Protein AF-A0A539EFM1-F1 (afdb_monomer)

Solvent-accessible surface area (backbone atoms only — not comparable to full-atom values): 12276 Å² total; per-residue (Å²): 120,45,79,45,76,48,85,46,93,64,37,80,46,77,29,66,21,55,69,40,76,90,35,67,41,60,67,22,35,14,32,38,42,28,41,36,41,18,35,33,41,38,27,8,32,19,10,36,14,60,24,42,33,11,20,0,28,36,31,65,30,35,37,34,56,34,37,37,34,40,36,68,13,26,16,8,40,26,36,41,49,5,17,4,31,33,32,61,24,41,35,42,31,89,40,50,43,41,36,40,35,48,21,24,15,14,33,67,42,36,39,7,19,4,36,35,32,54,17,48,35,36,30,49,27,39,41,34,38,62,20,21,10,3,61,8,50,29,44,3,18,2,30,36,35,61,20,34,44,38,31,46,34,37,41,38,33,19,23,17,56,5,44,21,26,36,4,18,0,30,38,32,46,18,37,42,39,26,40,33,36,40,40,38,13,28,18,9,27,26,67,91,28,73,12,34,48,9,17,0,26,36,34,49,38,21,36,38,43,17,55,75,20,37,41,39,28,9,32,18,9,26,3,46,53,8,38,11,18,0,27,35,34,36,78,42,58,37,48,42,45,30,47,30,42,34,41,38,66,13,25,16,10,35,32,23,36,45,10,16,2,31,34,32,54,17,40,38,50,31,94,45,39,38,38,38,40,33,46,20,23,15,11,43,63,75,52,73,25,30,6,73,40,74,79,39,58,74,46,46,78,36,77,49,78,45,64,73,31,51,21,84,88,61,80,84,76,88,76,132

Sequence (320 aa):
MINGTLNASSVVLVGTGGGLYSSSGQQNYGVSLSGTVYNATVTGIGGIGMGGQHHGVFVSGLTANSDLTFINSVGGNGGTSNYGVNVSGNLTMVNGTLQFSNITGGGVLTSNYGVAIAGVVTAPMVIGADIFGGPGSGNDYGLYLSGSLVANEVLMSAGSIGIGSSEVGIYLVGTINADIATLTGLGGGLYSSAGVGNYGIYLNGATLTVPNGILLTGTGGEGSGGFHHGVSIETTSSTVTSSSFRFQNCMGGSGGNSNYGVNAAANLSMASGTLYFNDVSGGSNGTTNYGLYISATVSAPAIIGTDLFDAPDNERRLYG

Foldseek 3Di:
DDAEEDDDPEAEEFFEFEDDQAAQDADRKREEDHYEYEHYEYFFEFYHYAAYETERYEYAHYEYEAEYEYELFEFYEHHAHRESYEAQEEYDYPDYEYEYYQFEFEYAAEHGERYEHQYEYEYAYYAYDNFEFYQYAYQGESYHYQYEYHYQEAHYFFFYQHAHENQKGEEAQEEYAYQEYEYWFYFHHDQAALYANGKRYEAEQYEYNHAAEYEYFFEFYHHQNDHRWRYEHDAHEYHYEYQYYEDELQEFEDHHEARESYHAHYEYEYPHHEYEYYQFEFYDDDDHTWSYHHPYHYYYPYYDYDNTYYHPVPPDDPDD

Structure (mmCIF, N/CA/C/O backbone):
data_AF-A0A539EFM1-F1
#
_entry.id   AF-A0A539EFM1-F1
#
loop_
_atom_site.group_PDB
_atom_site.id
_atom_site.type_symbol
_atom_site.label_atom_id
_atom_site.label_alt_id
_atom_site.label_comp_id
_atom_site.label_asym_id
_atom_site.label_entity_id
_atom_site.label_seq_id
_atom_site.pdbx_PDB_ins_code
_atom_site.Cartn_x
_atom_site.Cartn_y
_atom_site.Cartn_z
_atom_site.occupancy
_atom_site.B_iso_or_equiv
_atom_site.auth_seq_id
_atom_site.auth_comp_id
_atom_site.auth_asym_id
_atom_site.auth_atom_id
_atom_site.pdbx_PDB_model_num
ATOM 1 N N . MET A 1 1 ? -16.964 -21.872 0.223 1.00 80.38 1 MET A N 1
ATOM 2 C CA . MET A 1 1 ? -17.704 -20.618 0.479 1.00 80.38 1 MET A CA 1
ATOM 3 C C . MET A 1 1 ? -18.336 -20.714 1.853 1.00 80.38 1 MET A C 1
ATOM 5 O O . MET A 1 1 ? -18.945 -21.735 2.146 1.00 80.38 1 MET A O 1
ATOM 9 N N . ILE A 1 2 ? -18.170 -19.686 2.678 1.00 85.88 2 ILE A N 1
ATOM 10 C CA . ILE A 1 2 ? -18.799 -19.550 3.994 1.00 85.88 2 ILE A CA 1
ATOM 11 C C . ILE A 1 2 ? -19.668 -18.298 3.917 1.00 85.88 2 ILE A C 1
ATOM 13 O O . ILE A 1 2 ? -19.163 -17.240 3.553 1.00 85.88 2 ILE A O 1
ATOM 17 N N . ASN A 1 3 ? -20.967 -18.439 4.173 1.00 86.88 3 ASN A N 1
ATOM 18 C CA . ASN A 1 3 ? -21.960 -17.363 4.056 1.00 86.88 3 ASN A CA 1
ATOM 19 C C . ASN A 1 3 ? -22.962 -17.423 5.219 1.00 86.88 3 ASN A C 1
ATOM 21 O O . ASN A 1 3 ? -24.172 -17.512 5.034 1.00 86.88 3 ASN A O 1
ATOM 25 N N . GLY A 1 4 ? -22.433 -17.500 6.436 1.00 91.56 4 GLY A N 1
ATOM 26 C CA . GLY A 1 4 ? -23.212 -17.728 7.649 1.00 91.56 4 GLY A CA 1
ATOM 27 C C . GLY A 1 4 ? -22.391 -17.417 8.892 1.00 91.56 4 GLY A C 1
ATOM 28 O O . GLY A 1 4 ? -21.412 -16.678 8.819 1.00 91.56 4 GLY A O 1
ATOM 29 N N . THR A 1 5 ? -22.780 -17.978 10.033 1.00 96.44 5 THR A N 1
ATOM 30 C CA . THR A 1 5 ? -22.082 -17.755 11.303 1.00 96.44 5 THR A CA 1
ATOM 31 C C . THR A 1 5 ? -21.229 -18.965 11.677 1.00 96.44 5 THR A C 1
ATOM 33 O O . THR A 1 5 ? -21.756 -20.059 11.861 1.00 96.44 5 THR A O 1
ATOM 36 N N . LEU A 1 6 ? -19.923 -18.759 11.849 1.00 94.56 6 LEU A N 1
ATOM 37 C CA . LEU A 1 6 ? -19.013 -19.715 12.481 1.00 94.56 6 LEU A CA 1
ATOM 38 C C . LEU A 1 6 ? -18.704 -19.244 13.900 1.00 94.56 6 LEU A C 1
ATOM 40 O O . LEU A 1 6 ? -17.812 -18.424 14.103 1.00 94.56 6 LEU A O 1
ATOM 44 N N . ASN A 1 7 ? -19.472 -19.739 14.869 1.00 94.31 7 ASN A N 1
ATOM 45 C CA . ASN A 1 7 ? -19.319 -19.400 16.281 1.00 94.31 7 ASN A CA 1
ATOM 46 C C . ASN A 1 7 ? -18.698 -20.579 17.037 1.00 94.31 7 ASN A C 1
ATOM 48 O O . ASN A 1 7 ? -19.387 -21.531 17.402 1.00 94.31 7 ASN A O 1
ATOM 52 N N . ALA A 1 8 ? -17.386 -20.513 17.230 1.00 92.56 8 ALA A N 1
ATOM 53 C CA . ALA A 1 8 ? -16.615 -21.456 18.022 1.00 92.56 8 ALA A CA 1
ATOM 54 C C . ALA A 1 8 ? -15.552 -20.689 18.818 1.00 92.56 8 ALA A C 1
ATOM 56 O O . ALA A 1 8 ? -15.236 -19.544 18.501 1.00 92.56 8 ALA A O 1
ATOM 57 N N . SER A 1 9 ? -14.975 -21.326 19.838 1.00 92.00 9 SER A N 1
ATOM 58 C CA . SER A 1 9 ? -13.854 -20.748 20.592 1.00 92.00 9 SER A CA 1
ATOM 59 C C . SER A 1 9 ? -12.596 -20.565 19.740 1.00 92.00 9 SER A C 1
ATOM 61 O O . SER A 1 9 ? -11.759 -19.731 20.067 1.00 92.00 9 SER A O 1
ATOM 63 N N . SER A 1 10 ? -12.459 -21.339 18.663 1.00 95.56 10 SER A N 1
ATOM 64 C CA . SER A 1 10 ? -11.438 -21.190 17.631 1.00 95.56 10 SER A CA 1
ATOM 65 C C . SER A 1 10 ? -11.990 -21.712 16.309 1.00 95.56 10 SER A C 1
ATOM 67 O O . SER A 1 10 ? -12.600 -22.784 16.260 1.00 95.56 10 SER A O 1
ATOM 69 N N . VAL A 1 11 ? -11.776 -20.951 15.240 1.00 97.38 11 VAL A N 1
ATOM 70 C CA . VAL A 1 11 ? -12.125 -21.325 13.871 1.00 97.38 11 VAL A CA 1
ATOM 71 C C . VAL A 1 11 ? -10.838 -21.407 13.056 1.00 97.38 11 VAL A C 1
ATOM 73 O O . VAL A 1 11 ? -10.097 -20.437 12.958 1.00 97.38 11 VAL A O 1
ATOM 76 N N . VAL A 1 12 ? -10.571 -22.557 12.436 1.00 98.00 12 VAL A N 1
ATOM 77 C CA . VAL A 1 12 ? -9.440 -22.726 11.513 1.00 98.00 12 VAL A CA 1
ATOM 78 C C . VAL A 1 12 ? -9.983 -23.107 10.148 1.00 98.00 12 VAL A C 1
ATOM 80 O O . VAL A 1 12 ? -10.689 -24.105 10.009 1.00 98.00 12 VAL A O 1
ATOM 83 N N . LEU A 1 13 ? -9.661 -22.302 9.142 1.00 97.81 13 LEU A N 1
ATOM 84 C CA . LEU A 1 13 ? -10.115 -22.486 7.771 1.00 97.81 13 LEU A CA 1
ATOM 85 C C . LEU A 1 13 ? -8.906 -22.657 6.863 1.00 97.81 13 LEU A C 1
ATOM 87 O O . LEU A 1 13 ? -8.070 -21.765 6.769 1.00 97.81 13 LEU A O 1
ATOM 91 N N . VAL A 1 14 ? -8.842 -23.790 6.171 1.00 98.06 14 VAL A N 1
ATOM 92 C CA . VAL A 1 14 ? -7.819 -24.064 5.161 1.00 98.06 14 VAL A CA 1
ATOM 93 C C . VAL A 1 14 ? -8.526 -24.448 3.875 1.00 98.06 14 VAL A C 1
ATOM 95 O O . VAL A 1 14 ? -9.372 -25.343 3.880 1.00 98.06 14 VAL A O 1
ATOM 98 N N . GLY A 1 15 ? -8.202 -23.768 2.781 1.00 97.31 15 GLY A N 1
ATOM 99 C CA . GLY A 1 15 ? -8.829 -24.036 1.494 1.00 97.31 15 GLY A CA 1
ATOM 100 C C . GLY A 1 15 ? -7.887 -23.859 0.313 1.00 97.31 15 GLY A C 1
ATOM 101 O O . GLY A 1 15 ? -6.969 -23.040 0.338 1.00 97.31 15 GLY A O 1
ATOM 102 N N . THR A 1 16 ? -8.141 -24.632 -0.738 1.00 96.19 16 THR A N 1
ATOM 103 C CA . THR A 1 16 ? -7.405 -24.589 -2.004 1.00 96.19 16 THR A CA 1
ATOM 104 C C . THR A 1 16 ? -8.399 -24.465 -3.150 1.00 96.19 16 THR A C 1
ATOM 106 O O . THR A 1 16 ? -9.360 -25.232 -3.229 1.00 96.19 16 THR A O 1
ATOM 109 N N . GLY A 1 17 ? -8.183 -23.487 -4.025 1.00 92.31 17 GLY A N 1
ATOM 110 C CA . GLY A 1 17 ? -8.994 -23.277 -5.211 1.00 92.31 17 GLY A CA 1
ATOM 111 C C . GLY A 1 17 ? -8.771 -24.402 -6.219 1.00 92.31 17 GLY A C 1
ATOM 112 O O . GLY A 1 17 ? -7.664 -24.915 -6.369 1.00 92.31 17 GLY A O 1
ATOM 113 N N . GLY A 1 18 ? -9.834 -24.801 -6.914 1.00 88.81 18 GLY A N 1
ATOM 114 C CA . GLY A 1 18 ? -9.754 -25.802 -7.979 1.00 88.81 18 GLY A CA 1
ATOM 115 C C . GLY A 1 18 ? -9.291 -25.220 -9.318 1.00 88.81 18 GLY A C 1
ATOM 116 O O . GLY A 1 18 ? -8.769 -24.111 -9.400 1.00 88.81 18 GLY A O 1
ATOM 117 N N . GLY A 1 19 ? -9.529 -25.966 -10.394 1.00 87.25 19 GLY A N 1
ATOM 118 C CA . GLY A 1 19 ? -9.351 -25.490 -11.764 1.00 87.25 19 GLY A CA 1
ATOM 119 C C . GLY A 1 19 ? -8.548 -26.441 -12.644 1.00 87.25 19 GLY A C 1
ATOM 120 O O . GLY A 1 19 ? -8.034 -27.462 -12.191 1.00 87.25 19 GLY A O 1
ATOM 121 N N . LEU A 1 20 ? -8.467 -26.100 -13.929 1.00 83.44 20 LEU A N 1
ATOM 122 C CA . LEU A 1 20 ? -7.688 -26.819 -14.935 1.00 83.44 20 LEU A CA 1
ATOM 123 C C . LEU A 1 20 ? -6.894 -25.810 -15.760 1.00 83.44 20 LEU A C 1
ATOM 125 O O . LEU A 1 20 ? -7.474 -24.841 -16.256 1.00 83.44 20 LEU A O 1
ATOM 129 N N . TYR A 1 21 ? -5.612 -26.096 -15.996 1.00 81.44 21 TYR A N 1
ATOM 130 C CA . TYR A 1 21 ? -4.730 -25.273 -16.835 1.00 81.44 21 TYR A CA 1
ATOM 131 C C . TYR A 1 21 ? -5.224 -25.097 -18.275 1.00 81.44 21 TYR A C 1
ATOM 133 O O . TYR A 1 21 ? -4.771 -24.197 -18.960 1.00 81.44 21 TYR A O 1
ATOM 141 N N . SER A 1 22 ? -6.136 -25.941 -18.758 1.00 79.75 22 SER A N 1
ATOM 142 C CA . SER A 1 22 ? -6.710 -25.845 -20.104 1.00 79.75 22 SER A CA 1
ATOM 143 C C . SER A 1 22 ? -8.026 -25.063 -20.163 1.00 79.75 22 SER A C 1
ATOM 145 O O . SER A 1 22 ? -8.616 -24.940 -21.234 1.00 79.75 22 SER A O 1
ATOM 147 N N . SER A 1 23 ? -8.517 -24.551 -19.031 1.00 76.62 23 SER A N 1
ATOM 148 C CA . SER A 1 23 ? -9.835 -23.920 -18.929 1.00 76.62 23 SER A CA 1
ATOM 149 C C . SER A 1 23 ? -9.739 -22.473 -18.458 1.00 76.62 23 SER A C 1
ATOM 151 O O . SER A 1 23 ? -8.877 -22.116 -17.655 1.00 76.62 23 SER A O 1
ATOM 153 N N . SER A 1 24 ? -10.666 -21.629 -18.907 1.00 71.19 24 SER A N 1
ATOM 154 C CA . SER A 1 24 ? -10.797 -20.235 -18.468 1.00 71.19 24 SER A CA 1
ATOM 155 C C . SER A 1 24 ? -11.453 -20.109 -17.084 1.00 71.19 24 SER A C 1
ATOM 157 O O . SER A 1 24 ? -12.279 -19.215 -16.892 1.00 71.19 24 SER A O 1
ATOM 159 N N . GLY A 1 25 ? -11.179 -21.040 -16.159 1.00 66.06 25 GLY A N 1
ATOM 160 C CA . GLY A 1 25 ? -11.813 -21.083 -14.838 1.00 66.06 25 GLY A CA 1
ATOM 161 C C . GLY A 1 25 ? -11.788 -19.710 -14.166 1.00 66.06 25 GLY A C 1
ATOM 162 O O . GLY A 1 25 ? -10.768 -19.035 -14.194 1.00 66.06 25 GLY A O 1
ATOM 163 N N . GLN A 1 26 ? -12.917 -19.272 -13.612 1.00 76.75 26 GLN A N 1
ATOM 164 C CA . GLN A 1 26 ? -13.031 -17.977 -12.942 1.00 76.75 26 GLN A CA 1
ATOM 165 C C . GLN A 1 26 ? -13.262 -18.191 -11.448 1.00 76.75 26 GLN A C 1
ATOM 167 O O . GLN A 1 26 ? -13.973 -19.118 -11.073 1.00 76.75 26 GLN A O 1
ATOM 172 N N . GLN A 1 27 ? -12.731 -17.289 -10.618 1.00 83.00 27 GLN A N 1
ATOM 173 C CA . GLN A 1 27 ? -13.041 -17.206 -9.185 1.00 83.00 27 GLN A CA 1
ATOM 174 C C . GLN A 1 27 ? -12.657 -18.474 -8.405 1.00 83.00 27 GLN A C 1
ATOM 176 O O . GLN A 1 27 ? -13.389 -18.929 -7.524 1.00 83.00 27 GLN A O 1
ATOM 181 N N . ASN A 1 28 ? -11.496 -19.060 -8.715 1.00 89.50 28 ASN A N 1
ATOM 182 C CA . ASN A 1 28 ? -11.007 -20.238 -8.001 1.00 89.50 28 ASN A CA 1
ATOM 183 C C . ASN A 1 28 ?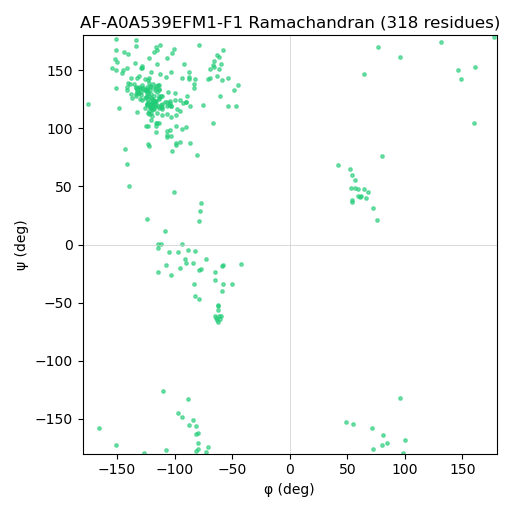 -10.352 -19.816 -6.683 1.00 89.50 28 ASN A C 1
ATOM 185 O O . ASN A 1 28 ? -9.128 -19.736 -6.570 1.00 89.50 28 ASN A O 1
ATOM 189 N N . TYR A 1 29 ? -11.188 -19.504 -5.698 1.00 95.44 29 TYR A N 1
ATOM 190 C CA . TYR A 1 29 ? -10.739 -19.058 -4.386 1.00 95.44 29 TYR A CA 1
ATOM 191 C C . TYR A 1 29 ? -10.389 -20.234 -3.481 1.00 95.44 29 TYR A C 1
ATOM 193 O O . TYR A 1 29 ? -11.145 -21.206 -3.424 1.00 95.44 29 TYR A O 1
ATOM 201 N N . GLY A 1 30 ? -9.291 -20.124 -2.730 1.00 97.12 30 GLY A N 1
ATOM 202 C CA . GLY A 1 30 ? -8.980 -21.075 -1.662 1.00 97.12 30 GLY A CA 1
ATOM 203 C C . GLY A 1 30 ? -10.050 -21.045 -0.578 1.00 97.12 30 GLY A C 1
ATOM 204 O O . GLY A 1 30 ? -10.711 -22.047 -0.304 1.00 97.12 30 GLY A O 1
ATOM 205 N N . VAL A 1 31 ? -10.290 -19.861 -0.017 1.00 98.00 31 VAL A N 1
ATOM 206 C CA . VAL A 1 31 ? -11.383 -19.606 0.926 1.00 98.00 31 VAL A CA 1
ATOM 207 C C . VAL A 1 31 ? -12.186 -18.397 0.457 1.00 98.00 31 VAL A C 1
ATOM 209 O O . VAL A 1 31 ? -11.632 -17.368 0.092 1.00 98.00 31 VAL A O 1
ATOM 212 N N . SER A 1 32 ? -13.513 -18.502 0.490 1.00 97.06 32 SER A N 1
ATOM 213 C CA . SER A 1 32 ? -14.420 -17.374 0.255 1.00 97.06 32 SER A CA 1
ATOM 214 C C . SER A 1 32 ? -15.265 -17.152 1.503 1.00 97.06 32 SER A C 1
ATOM 216 O O . SER A 1 32 ? -15.952 -18.082 1.942 1.00 97.06 32 SER A O 1
ATOM 218 N N . LEU A 1 33 ? -15.171 -15.949 2.069 1.00 96.75 33 LEU A N 1
ATOM 219 C CA . LEU A 1 33 ? -15.766 -15.550 3.337 1.00 96.75 33 LEU A CA 1
ATOM 220 C C . LEU A 1 33 ? -16.826 -14.470 3.154 1.00 96.75 33 LEU A C 1
ATOM 222 O O . LEU A 1 33 ? -16.594 -13.413 2.561 1.00 96.75 33 LEU A O 1
ATOM 226 N N . SER A 1 34 ? -17.963 -14.737 3.777 1.00 96.25 34 SER A N 1
ATOM 227 C CA . SER A 1 34 ? -19.036 -13.796 4.038 1.00 96.25 34 SER A CA 1
ATOM 228 C C . SER A 1 34 ? -19.781 -14.186 5.321 1.00 96.25 34 SER A C 1
ATOM 230 O O . SER A 1 34 ? -19.747 -15.349 5.735 1.00 96.25 34 SER A O 1
ATOM 232 N N . GLY A 1 35 ? -20.448 -13.230 5.963 1.00 96.25 35 GLY A N 1
ATOM 233 C CA . GLY A 1 35 ? -21.212 -13.468 7.191 1.00 96.25 35 GLY A CA 1
ATOM 234 C C . GLY A 1 35 ? -20.415 -13.150 8.455 1.00 96.25 35 GLY A C 1
ATOM 235 O O . GLY A 1 35 ? -19.833 -12.073 8.552 1.00 96.25 35 GLY A O 1
ATOM 236 N N . THR A 1 36 ? -20.412 -14.047 9.443 1.00 97.25 36 THR A N 1
ATOM 237 C CA . THR A 1 36 ? -19.819 -13.790 10.765 1.00 97.25 36 THR A CA 1
ATOM 238 C C . THR A 1 36 ? -18.873 -14.904 11.196 1.00 97.25 36 THR A C 1
ATOM 240 O O . THR A 1 36 ? -19.232 -16.079 11.144 1.00 97.25 36 THR A O 1
ATOM 243 N N . VAL A 1 37 ? -17.692 -14.546 11.693 1.00 96.69 37 VAL A N 1
ATOM 244 C CA . VAL A 1 37 ? -16.720 -15.488 12.269 1.00 96.69 37 VAL A CA 1
ATOM 245 C C . VAL A 1 37 ? -16.275 -15.029 13.654 1.00 96.69 37 VAL A C 1
ATOM 247 O O . VAL A 1 37 ? -16.303 -13.837 13.957 1.00 96.69 37 VAL A O 1
ATOM 250 N N . TYR A 1 38 ? -15.869 -15.977 14.491 1.00 95.69 38 TYR A N 1
ATOM 251 C CA . TYR A 1 38 ? -15.322 -15.726 15.823 1.00 95.69 38 TYR A CA 1
ATOM 252 C C . TYR A 1 38 ? -13.939 -16.370 15.919 1.00 95.69 38 TYR A C 1
ATOM 254 O O . TYR A 1 38 ? -13.808 -17.541 15.564 1.00 95.69 38 TYR A O 1
ATOM 262 N N . ASN A 1 39 ? -12.940 -15.611 16.384 1.00 95.25 39 ASN A N 1
ATOM 263 C CA . ASN A 1 39 ? -11.560 -16.062 16.622 1.00 95.25 39 ASN A CA 1
ATOM 264 C C . ASN A 1 39 ? -11.012 -16.988 15.514 1.00 95.25 39 ASN A C 1
ATOM 266 O O . ASN A 1 39 ? -10.877 -18.205 15.707 1.00 95.25 39 ASN A O 1
ATOM 270 N N . ALA A 1 40 ? -10.792 -16.424 14.324 1.00 97.81 40 ALA A N 1
ATOM 271 C CA . ALA A 1 40 ? -10.570 -17.197 13.107 1.00 97.81 40 ALA A CA 1
ATOM 272 C C . ALA A 1 40 ? -9.151 -17.054 12.543 1.00 97.81 40 ALA A C 1
ATOM 274 O O . ALA A 1 40 ? -8.665 -15.946 12.326 1.00 97.81 40 ALA A O 1
ATOM 275 N N . THR A 1 41 ? -8.546 -18.186 12.186 1.00 98.56 41 THR A N 1
ATOM 276 C CA . THR A 1 41 ? -7.309 -18.262 11.401 1.00 98.56 41 THR A CA 1
ATOM 277 C C . THR A 1 41 ? -7.613 -18.859 10.034 1.00 98.56 41 THR A C 1
ATOM 279 O O . THR A 1 41 ? -8.217 -19.929 9.934 1.00 98.56 41 THR A O 1
ATOM 282 N N . VAL A 1 42 ? -7.202 -18.172 8.971 1.00 98.75 42 VAL A N 1
ATOM 283 C CA . VAL A 1 42 ? -7.588 -18.491 7.596 1.00 98.75 42 VAL A CA 1
ATOM 284 C C . VAL A 1 42 ? -6.358 -18.606 6.704 1.00 98.75 42 VAL A C 1
ATOM 286 O O . VAL A 1 42 ? -5.582 -17.663 6.571 1.00 98.75 42 VAL A O 1
ATOM 289 N N . THR A 1 43 ? -6.232 -19.751 6.042 1.00 98.69 43 THR A N 1
ATOM 290 C CA . THR A 1 43 ? -5.237 -20.022 5.005 1.00 98.69 43 THR A CA 1
ATOM 291 C C . THR A 1 43 ? -5.944 -20.367 3.705 1.00 98.69 43 THR A C 1
ATOM 293 O O . THR A 1 43 ? -6.764 -21.287 3.650 1.00 98.69 43 THR A O 1
ATOM 296 N N . GLY A 1 44 ? -5.622 -19.637 2.643 1.00 98.31 44 GLY A N 1
ATOM 297 C CA . GLY A 1 44 ? -6.198 -19.859 1.325 1.00 98.31 44 GLY A CA 1
ATOM 298 C C . GLY A 1 44 ? -5.139 -19.921 0.235 1.00 98.31 44 GLY A C 1
ATOM 299 O O . GLY A 1 44 ? -4.310 -19.025 0.126 1.00 98.31 44 GLY A O 1
ATOM 300 N N . ILE A 1 45 ? -5.199 -20.953 -0.601 1.00 98.06 45 ILE A N 1
ATOM 301 C CA . ILE A 1 45 ? -4.378 -21.077 -1.810 1.00 98.06 45 ILE A CA 1
ATOM 302 C C . ILE A 1 45 ? -5.303 -20.936 -3.015 1.00 98.06 45 ILE A C 1
ATOM 304 O O . ILE A 1 45 ? -6.253 -21.705 -3.149 1.00 98.06 45 ILE A O 1
ATOM 308 N N . GLY A 1 46 ? -5.058 -19.953 -3.876 1.00 96.94 46 GLY A N 1
ATOM 309 C CA . GLY A 1 46 ? -5.836 -19.765 -5.094 1.00 96.94 46 GLY A CA 1
ATOM 310 C C . GLY A 1 46 ? -5.634 -20.915 -6.078 1.00 96.94 46 GLY A C 1
ATOM 311 O O . GLY A 1 46 ? -4.625 -21.617 -6.054 1.00 96.94 46 GLY A O 1
ATOM 312 N N . GLY A 1 47 ? -6.627 -21.126 -6.933 1.00 95.00 47 GLY A N 1
ATOM 313 C CA . GLY A 1 47 ? -6.624 -22.215 -7.903 1.00 95.00 47 GLY A CA 1
ATOM 314 C C . GLY A 1 47 ? -5.820 -21.937 -9.170 1.00 95.00 47 GLY A C 1
ATOM 315 O O . GLY A 1 47 ? -4.903 -21.119 -9.194 1.00 95.00 47 GLY A O 1
ATOM 316 N N . ILE A 1 48 ? -6.169 -22.639 -10.246 1.00 93.06 48 ILE A N 1
ATOM 317 C CA . ILE A 1 48 ? -5.465 -22.544 -11.532 1.00 93.06 48 ILE A CA 1
ATOM 318 C C . ILE A 1 48 ? -6.419 -22.296 -12.707 1.00 93.06 48 ILE A C 1
ATOM 320 O O . ILE A 1 48 ? -7.571 -22.735 -12.693 1.00 93.06 48 ILE A O 1
ATOM 324 N N . GLY A 1 49 ? -5.939 -21.648 -13.768 1.00 89.38 49 GLY A N 1
ATOM 325 C CA . GLY A 1 49 ? -6.691 -21.474 -15.014 1.00 89.38 49 GLY A CA 1
ATOM 326 C C . GLY A 1 49 ? -5.956 -20.650 -16.073 1.00 89.38 49 GLY A C 1
ATOM 327 O O . GLY A 1 49 ? -4.861 -20.158 -15.845 1.00 89.38 49 GLY A O 1
ATOM 328 N N . MET A 1 50 ? -6.565 -20.482 -17.248 1.00 86.44 50 MET A N 1
ATOM 329 C CA . MET A 1 50 ? -6.040 -19.612 -18.320 1.00 86.44 50 MET A CA 1
ATOM 330 C C . MET A 1 50 ? -6.538 -18.165 -18.232 1.00 86.44 50 MET A C 1
ATOM 332 O O . MET A 1 50 ? -5.995 -17.282 -18.886 1.00 86.44 50 MET A O 1
ATOM 336 N N . GLY A 1 51 ? -7.587 -17.910 -17.452 1.00 85.00 51 GLY A N 1
ATOM 337 C CA . GLY A 1 51 ? -8.193 -16.590 -17.283 1.00 85.00 51 GLY A CA 1
ATOM 338 C C . GLY A 1 51 ? -8.829 -16.462 -15.905 1.00 85.00 51 GLY A C 1
ATOM 339 O O . GLY A 1 51 ? -8.672 -17.361 -15.088 1.00 85.00 51 GLY A O 1
ATOM 340 N N . GLY A 1 52 ? -9.552 -15.368 -15.661 1.00 86.38 52 GLY A N 1
ATOM 341 C CA . GLY A 1 52 ? -10.233 -15.136 -14.386 1.00 86.38 52 GLY A CA 1
ATOM 342 C C . GLY A 1 52 ? -9.291 -14.799 -13.226 1.00 86.38 52 GLY A C 1
ATOM 343 O O . GLY A 1 52 ? -8.091 -14.645 -13.416 1.00 86.38 52 GLY A O 1
ATOM 344 N N . GLN A 1 53 ? -9.882 -14.660 -12.038 1.00 91.50 53 GLN A N 1
ATOM 345 C CA . GLN A 1 53 ? -9.198 -14.297 -10.795 1.00 91.50 53 GLN A CA 1
ATOM 346 C C . GLN A 1 53 ? -9.060 -15.527 -9.895 1.00 91.50 53 GLN A C 1
ATOM 348 O O . GLN A 1 53 ? -10.059 -16.211 -9.644 1.00 91.50 53 GLN A O 1
ATOM 353 N N . HIS A 1 54 ? -7.865 -15.775 -9.364 1.00 95.12 54 HIS A N 1
ATOM 354 C CA . HIS A 1 54 ? -7.586 -16.914 -8.486 1.00 95.12 54 HIS A CA 1
ATOM 355 C C . HIS A 1 54 ? -7.023 -16.394 -7.165 1.00 95.12 54 HIS A C 1
ATOM 357 O O . HIS A 1 54 ? -5.821 -16.236 -7.012 1.00 95.12 54 HIS A O 1
ATOM 363 N N . HIS A 1 55 ? -7.881 -16.043 -6.210 1.00 97.56 55 HIS A N 1
ATOM 364 C CA . HIS A 1 55 ? -7.424 -15.516 -4.918 1.00 97.56 55 HIS A CA 1
ATOM 365 C C . HIS A 1 55 ? -7.146 -16.623 -3.897 1.00 97.56 55 HIS A C 1
ATOM 367 O O . HIS A 1 55 ? -7.866 -17.619 -3.864 1.00 97.56 55 HIS A O 1
ATOM 373 N N . GLY A 1 56 ? -6.183 -16.421 -3.001 1.00 98.25 56 GLY A N 1
ATOM 374 C CA . GLY A 1 56 ? -6.035 -17.268 -1.818 1.00 98.25 56 GLY A CA 1
ATOM 375 C C . GLY A 1 56 ? -7.284 -17.185 -0.947 1.00 98.25 56 GLY A C 1
ATOM 376 O O . GLY A 1 56 ? -8.021 -18.162 -0.789 1.00 98.25 56 GLY A O 1
ATOM 377 N N . VAL A 1 57 ? -7.577 -15.980 -0.460 1.00 98.69 57 VAL A N 1
ATOM 378 C CA . VAL A 1 57 ? -8.786 -15.678 0.308 1.00 98.69 57 VAL A CA 1
ATOM 379 C C . VAL A 1 57 ? -9.566 -14.535 -0.334 1.00 98.69 57 VAL A C 1
ATOM 381 O O . VAL A 1 57 ? -9.002 -13.501 -0.677 1.00 98.69 57 VAL A O 1
ATOM 384 N N . PHE A 1 58 ? -10.879 -14.698 -0.460 1.00 98.31 58 PHE A N 1
ATOM 385 C CA . PHE A 1 58 ? -11.801 -13.671 -0.937 1.00 98.31 58 PHE A CA 1
ATOM 386 C C . PHE A 1 58 ? -12.825 -13.322 0.143 1.00 98.31 58 PHE A C 1
ATOM 388 O O . PHE A 1 58 ? -13.549 -14.196 0.619 1.00 98.31 58 PHE A O 1
ATOM 395 N N . VAL A 1 59 ? -12.916 -12.047 0.506 1.00 98.44 59 VAL A N 1
ATOM 396 C CA . VAL A 1 59 ? -13.881 -11.506 1.465 1.00 98.44 59 VAL A CA 1
ATOM 397 C C . VAL A 1 59 ? -14.843 -10.581 0.728 1.00 98.44 59 VAL A C 1
ATOM 399 O O . VAL A 1 59 ? -14.442 -9.549 0.183 1.00 98.44 59 VAL A O 1
ATOM 402 N N . SER A 1 60 ? -16.126 -10.940 0.719 1.00 97.44 60 SER A N 1
ATOM 403 C CA . SER A 1 60 ? -17.193 -10.144 0.091 1.00 97.44 60 SER A CA 1
ATOM 404 C C . SER A 1 60 ? -18.075 -9.398 1.094 1.00 97.44 60 SER A C 1
ATOM 406 O O . SER A 1 60 ? -18.926 -8.612 0.690 1.00 97.44 60 SER A O 1
ATOM 408 N N . GLY A 1 61 ? -17.889 -9.633 2.396 1.00 97.31 61 GLY A N 1
ATOM 409 C CA . GLY A 1 61 ? -18.633 -8.971 3.469 1.00 97.31 61 GLY A CA 1
ATOM 410 C C . GLY A 1 61 ? -18.5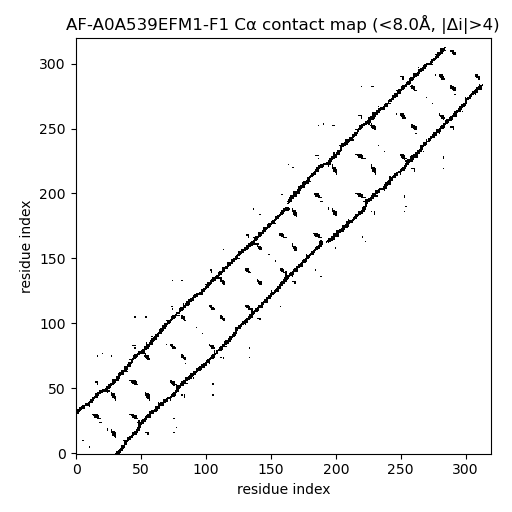73 -9.765 4.772 1.00 97.31 61 GLY A C 1
ATOM 411 O O . GLY A 1 61 ? -19.244 -10.789 4.878 1.00 97.31 61 GLY A O 1
ATOM 412 N N . LEU A 1 62 ? -17.780 -9.330 5.751 1.00 98.06 62 LEU A N 1
ATOM 413 C CA . LEU A 1 62 ? -17.463 -10.120 6.944 1.00 98.06 62 LEU A CA 1
ATOM 414 C C . LEU A 1 62 ? -17.584 -9.306 8.235 1.00 98.06 62 LEU A C 1
ATOM 416 O O . LEU A 1 62 ? -17.064 -8.202 8.345 1.00 98.06 62 LEU A O 1
ATOM 420 N N . THR A 1 63 ? -18.199 -9.896 9.252 1.00 98.12 63 THR A N 1
ATOM 421 C CA . THR A 1 63 ? -18.079 -9.458 10.643 1.00 98.12 63 THR A CA 1
ATOM 422 C C . THR A 1 63 ? -17.199 -10.449 11.391 1.00 98.12 63 THR A C 1
ATOM 424 O O . THR A 1 63 ? -17.542 -11.627 11.485 1.00 98.12 63 THR A O 1
ATOM 427 N N . ALA A 1 64 ? -16.076 -9.994 11.933 1.00 97.38 64 ALA A N 1
ATOM 428 C CA . ALA A 1 64 ? -15.238 -10.803 12.808 1.00 97.38 64 ALA A CA 1
ATOM 429 C C . ALA A 1 64 ? -15.393 -10.329 14.258 1.00 97.38 64 ALA A C 1
ATOM 431 O O . ALA A 1 64 ? -15.216 -9.156 14.580 1.00 97.38 64 ALA A O 1
ATOM 432 N N . ASN A 1 65 ? -15.787 -11.256 15.125 1.00 94.38 65 ASN A N 1
ATOM 433 C CA . ASN A 1 65 ? -15.975 -11.028 16.550 1.00 94.38 65 ASN A CA 1
ATOM 434 C C . ASN A 1 65 ? -14.811 -11.693 17.296 1.00 94.38 65 ASN A C 1
ATOM 436 O O . ASN A 1 65 ? -14.900 -12.874 17.632 1.00 94.38 65 ASN A O 1
ATOM 440 N N . SER A 1 66 ? -13.752 -10.924 17.555 1.00 94.38 66 SER A N 1
ATOM 441 C CA . SER A 1 66 ? -12.417 -11.291 18.067 1.00 94.38 66 SER A CA 1
ATOM 442 C C . SER A 1 66 ? -11.379 -11.380 16.949 1.00 94.38 66 SER A C 1
ATOM 444 O O . SER A 1 66 ? -11.631 -10.892 15.851 1.00 94.38 66 SER A O 1
ATOM 446 N N . ASP A 1 67 ? -10.206 -11.940 17.239 1.00 97.50 67 ASP A N 1
ATOM 447 C CA . ASP A 1 67 ? -9.058 -11.929 16.338 1.00 97.50 67 ASP A CA 1
ATOM 448 C C . ASP A 1 67 ? -9.380 -12.605 15.000 1.00 97.50 67 ASP A C 1
ATOM 450 O O . ASP A 1 67 ? -10.101 -13.610 14.924 1.00 97.50 67 ASP A O 1
ATOM 454 N N . LEU A 1 68 ? -8.844 -12.025 13.928 1.00 98.62 68 LEU A N 1
ATOM 455 C CA . LEU A 1 68 ? -8.924 -12.569 12.581 1.00 98.62 68 LEU A CA 1
ATOM 456 C C . LEU A 1 68 ? -7.538 -12.520 11.952 1.00 98.62 68 LEU A C 1
ATOM 458 O O . LEU A 1 68 ? -7.019 -11.445 11.653 1.00 98.62 68 LEU A O 1
ATOM 462 N N . THR A 1 69 ? -6.971 -13.693 11.699 1.00 98.75 69 THR A N 1
ATOM 463 C CA . THR A 1 69 ? -5.651 -13.833 11.089 1.00 98.75 69 THR A CA 1
ATOM 464 C C . THR A 1 69 ? -5.777 -14.490 9.722 1.00 98.75 69 THR A C 1
ATOM 466 O O . THR A 1 69 ? -6.186 -15.644 9.608 1.00 98.75 69 THR A O 1
ATOM 469 N N . PHE A 1 70 ? -5.363 -13.783 8.677 1.00 98.88 70 PHE A N 1
ATOM 470 C CA . PHE A 1 70 ? -5.045 -14.381 7.386 1.00 98.88 70 PHE A CA 1
ATOM 471 C C . PHE A 1 70 ? -3.567 -14.758 7.381 1.00 98.88 70 PHE A C 1
ATOM 473 O O . PHE A 1 70 ? -2.711 -13.899 7.600 1.00 98.88 70 PHE A O 1
ATOM 480 N N . ILE A 1 71 ? -3.265 -16.036 7.151 1.00 98.75 71 ILE A N 1
ATOM 481 C CA . ILE A 1 71 ? -1.894 -16.549 7.200 1.00 98.75 71 ILE A CA 1
ATOM 482 C C . ILE A 1 71 ? -1.596 -17.521 6.064 1.00 98.75 71 ILE A C 1
ATOM 484 O O . ILE A 1 71 ? -2.459 -18.319 5.686 1.00 98.75 71 ILE A O 1
ATOM 488 N N . ASN A 1 72 ? -0.369 -17.473 5.537 1.00 98.50 72 ASN A N 1
ATOM 489 C CA . ASN A 1 72 ? 0.131 -18.384 4.499 1.00 98.50 72 ASN A CA 1
ATOM 490 C C . ASN A 1 72 ? -0.782 -18.424 3.263 1.00 98.50 72 ASN A C 1
ATOM 492 O O . ASN A 1 72 ? -1.026 -19.490 2.696 1.00 98.50 72 ASN A O 1
ATOM 496 N N . SER A 1 73 ? -1.365 -17.280 2.898 1.00 98.62 73 SER A N 1
ATOM 497 C CA . SER A 1 73 ? -2.350 -17.216 1.818 1.00 98.62 73 SER A CA 1
ATOM 498 C C . SER A 1 73 ? -1.712 -16.730 0.528 1.00 98.62 73 SER A C 1
ATOM 500 O O . SER A 1 73 ? -1.019 -15.716 0.513 1.00 98.62 73 SER A O 1
ATOM 502 N N . VAL A 1 74 ? -1.956 -17.455 -0.559 1.00 98.44 74 VAL A N 1
ATOM 503 C CA . VAL A 1 74 ? -1.273 -17.240 -1.836 1.00 98.44 74 VAL A CA 1
ATOM 504 C C . VAL A 1 74 ? -2.291 -17.178 -2.966 1.00 98.44 74 VAL A C 1
ATOM 506 O O . VAL A 1 74 ? -3.202 -18.006 -3.032 1.00 98.44 74 VAL A O 1
ATOM 509 N N . GLY A 1 75 ? -2.147 -16.196 -3.855 1.00 97.88 75 GLY A N 1
ATOM 510 C CA . GLY A 1 75 ? -2.898 -16.140 -5.104 1.00 97.88 75 GLY A CA 1
ATOM 511 C C . GLY A 1 75 ? -2.595 -17.350 -5.993 1.00 97.88 75 GLY A C 1
ATOM 512 O O . GLY A 1 75 ? -1.521 -17.938 -5.956 1.00 97.88 75 GLY A O 1
ATOM 513 N N . GLY A 1 76 ? -3.559 -17.742 -6.808 1.00 95.31 76 GLY A N 1
ATOM 514 C CA . GLY A 1 76 ? -3.437 -18.844 -7.749 1.00 95.31 76 GLY A CA 1
ATOM 515 C C . GLY A 1 76 ? -2.695 -18.467 -9.029 1.00 95.31 76 GLY A C 1
ATOM 516 O O . GLY A 1 76 ? -2.132 -17.381 -9.151 1.00 95.31 76 GLY A O 1
ATOM 517 N N . ASN A 1 77 ? -2.707 -19.368 -10.010 1.00 91.69 77 ASN A N 1
ATOM 518 C CA . ASN A 1 77 ? -2.039 -19.151 -11.292 1.00 91.69 77 ASN A CA 1
ATOM 519 C C . ASN A 1 77 ? -3.037 -19.127 -12.456 1.00 91.69 77 ASN A C 1
ATOM 521 O O . ASN A 1 77 ? -3.698 -20.127 -12.731 1.00 91.69 77 ASN A O 1
ATOM 525 N N . GLY A 1 78 ? -3.106 -18.005 -13.167 1.00 85.75 78 GLY A N 1
ATOM 526 C CA . GLY A 1 78 ? -3.979 -17.828 -14.325 1.00 85.75 78 GLY A CA 1
ATOM 527 C C . GLY A 1 78 ? -4.495 -16.406 -14.450 1.00 85.75 78 GLY A C 1
ATOM 528 O O . GLY A 1 78 ? -4.665 -15.747 -13.438 1.00 85.75 78 GLY A O 1
ATOM 529 N N . GLY A 1 79 ? -4.766 -15.924 -15.666 1.00 89.69 79 GLY A N 1
ATOM 530 C CA . GLY A 1 79 ? -5.299 -14.568 -15.861 1.00 89.69 79 GLY A CA 1
ATOM 531 C C . GLY A 1 79 ? -4.530 -13.469 -15.105 1.00 89.69 79 GLY A C 1
ATOM 532 O O . GLY A 1 79 ? -3.340 -13.600 -14.830 1.00 89.69 79 GLY A O 1
ATOM 533 N N . THR A 1 80 ? -5.225 -12.384 -14.773 1.00 93.38 80 THR A N 1
ATOM 534 C CA . THR A 1 80 ? -4.724 -11.265 -13.954 1.00 93.38 80 THR A CA 1
ATOM 535 C C . THR A 1 80 ? -5.464 -11.227 -12.616 1.00 93.38 80 THR A C 1
ATOM 537 O O . THR A 1 80 ? -6.486 -11.900 -12.457 1.00 93.38 80 THR A O 1
ATOM 540 N N . SER A 1 81 ? -5.029 -10.381 -11.677 1.00 95.81 81 SER A N 1
ATOM 541 C CA . SER A 1 81 ? -5.752 -10.169 -10.409 1.00 95.81 81 SER A CA 1
ATOM 542 C C . SER A 1 81 ? -5.729 -11.388 -9.479 1.00 95.81 81 SER A C 1
ATOM 544 O O . SER A 1 81 ? -6.743 -11.774 -8.898 1.00 95.81 81 SER A O 1
ATOM 546 N N . ASN A 1 82 ? -4.562 -12.009 -9.307 1.00 96.88 82 ASN A N 1
ATOM 547 C CA . ASN A 1 82 ? -4.392 -13.163 -8.419 1.00 96.88 82 ASN A CA 1
ATOM 548 C C . ASN A 1 82 ? -3.895 -12.728 -7.048 1.00 96.88 82 ASN A C 1
ATOM 550 O O . ASN A 1 82 ? -2.697 -12.658 -6.791 1.00 96.88 82 ASN A O 1
ATOM 554 N N . TYR A 1 83 ? -4.836 -12.405 -6.170 1.00 98.56 83 TYR A N 1
ATOM 555 C CA . TYR A 1 83 ? -4.523 -11.860 -4.855 1.00 98.56 83 TYR A CA 1
ATOM 556 C C . TYR A 1 83 ? -4.283 -12.932 -3.791 1.00 98.56 83 TYR A C 1
ATOM 558 O O . TYR A 1 83 ? -5.011 -13.923 -3.746 1.00 98.56 83 TYR A O 1
ATOM 566 N N . GLY A 1 84 ? -3.328 -12.722 -2.886 1.00 98.69 84 GLY A N 1
ATOM 567 C CA . GLY A 1 84 ? -3.199 -13.560 -1.690 1.00 98.69 84 GLY A CA 1
ATOM 568 C C . GLY A 1 84 ? -4.450 -13.451 -0.816 1.00 98.69 84 GLY A C 1
ATOM 569 O O . GLY A 1 84 ? -5.119 -14.449 -0.539 1.00 98.69 84 GLY A O 1
ATOM 570 N N . VAL A 1 85 ? -4.834 -12.219 -0.476 1.00 98.88 85 VAL A N 1
ATOM 571 C CA . VAL A 1 85 ? -6.106 -11.890 0.181 1.00 98.88 85 VAL A CA 1
ATOM 572 C C . VAL A 1 85 ? -6.779 -10.717 -0.527 1.00 98.88 85 VAL A C 1
ATOM 574 O O . VAL A 1 85 ? -6.157 -9.689 -0.777 1.00 98.88 85 VAL A O 1
ATOM 577 N N . ASN A 1 86 ? -8.072 -10.848 -0.812 1.00 98.75 86 ASN A N 1
ATOM 578 C CA . ASN A 1 86 ? -8.900 -9.802 -1.401 1.00 98.75 86 ASN A CA 1
ATOM 579 C C . ASN A 1 86 ? -10.069 -9.446 -0.482 1.00 98.75 86 ASN A C 1
ATOM 581 O O . ASN A 1 86 ? -10.985 -10.251 -0.309 1.00 98.75 86 ASN A O 1
ATOM 585 N N . VAL A 1 87 ? -10.074 -8.230 0.054 1.00 98.62 87 VAL A N 1
ATOM 586 C CA . VAL A 1 87 ? -11.193 -7.642 0.791 1.00 98.62 87 VAL A CA 1
ATOM 587 C C . VAL A 1 87 ? -11.969 -6.719 -0.144 1.00 98.62 87 VAL A C 1
ATOM 589 O O . VAL A 1 87 ? -11.730 -5.512 -0.227 1.00 98.62 87 VAL A O 1
ATOM 592 N N . SER A 1 88 ? -12.893 -7.326 -0.887 1.00 98.06 88 SER A N 1
ATOM 593 C CA . SER A 1 88 ? -13.720 -6.638 -1.886 1.00 98.06 88 SER A CA 1
ATOM 594 C C . SER A 1 88 ? -14.946 -5.953 -1.282 1.00 98.06 88 SER A C 1
ATOM 596 O O . SER A 1 88 ? -15.359 -4.900 -1.758 1.00 98.06 88 SER A O 1
ATOM 598 N N . GLY A 1 89 ? -15.520 -6.548 -0.233 1.00 98.12 89 GLY A N 1
ATOM 599 C CA . GLY A 1 89 ? -16.618 -5.976 0.544 1.00 98.12 89 GLY A CA 1
ATOM 600 C C . GLY A 1 89 ? -16.164 -5.505 1.920 1.00 98.12 89 GLY A C 1
ATOM 601 O O . GLY A 1 89 ? -14.984 -5.575 2.258 1.00 98.12 89 GLY A O 1
ATOM 602 N N . ASN A 1 90 ? -17.108 -5.034 2.732 1.00 98.38 90 ASN A N 1
ATOM 603 C CA . ASN A 1 90 ? -16.783 -4.496 4.052 1.00 98.38 90 ASN A CA 1
ATOM 604 C C . ASN A 1 90 ? -16.348 -5.596 5.029 1.00 98.38 90 ASN A C 1
ATOM 606 O O . ASN A 1 90 ? -16.925 -6.684 5.053 1.00 98.38 90 ASN A O 1
ATOM 610 N N . LEU A 1 91 ? -15.368 -5.282 5.872 1.00 98.62 91 LEU A N 1
ATOM 611 C CA . LEU A 1 91 ? -14.931 -6.120 6.983 1.00 98.62 91 LEU A CA 1
ATOM 612 C C . LEU A 1 91 ? -15.040 -5.306 8.270 1.00 98.62 91 LEU A C 1
ATOM 614 O O . LEU A 1 91 ? -14.442 -4.241 8.381 1.00 98.62 91 LEU A O 1
ATOM 618 N N . THR A 1 92 ? -15.802 -5.788 9.245 1.00 98.50 92 THR A N 1
ATOM 619 C CA . THR A 1 92 ? -16.010 -5.080 10.514 1.00 98.50 92 THR A CA 1
ATOM 620 C C . THR A 1 92 ? -15.621 -5.949 11.697 1.00 98.50 92 THR A C 1
ATOM 622 O O . THR A 1 92 ? -16.046 -7.099 11.802 1.00 98.50 92 THR A O 1
ATOM 625 N N . MET A 1 93 ? -14.851 -5.367 12.608 1.00 97.94 93 MET A N 1
ATOM 626 C CA . MET A 1 93 ? -14.421 -5.939 13.874 1.00 97.94 93 MET A CA 1
ATOM 627 C C . MET A 1 93 ? -14.646 -4.918 14.980 1.00 97.94 93 MET A C 1
ATOM 629 O O . MET A 1 93 ? -14.263 -3.756 14.859 1.00 97.94 93 MET A O 1
ATOM 633 N N . VAL A 1 94 ? -15.272 -5.359 16.069 1.00 93.25 94 VAL A N 1
ATOM 634 C CA . VAL A 1 94 ? -15.506 -4.521 17.259 1.00 93.25 94 VAL A CA 1
ATOM 635 C C . VAL A 1 94 ? -14.425 -4.703 18.325 1.00 93.25 94 VAL A C 1
ATOM 637 O O . VAL A 1 94 ? -14.272 -3.860 19.203 1.00 93.25 94 VAL A O 1
ATOM 640 N N . ASN A 1 95 ? -13.688 -5.812 18.271 1.00 94.00 95 ASN A N 1
ATOM 641 C CA . ASN A 1 95 ? -12.615 -6.174 19.189 1.00 94.00 95 ASN A CA 1
ATOM 642 C C . ASN A 1 95 ? -11.579 -7.055 18.463 1.00 94.00 95 ASN A C 1
ATOM 644 O O . ASN A 1 95 ? -11.842 -7.549 17.366 1.00 94.00 95 ASN A O 1
ATOM 648 N N . GLY A 1 96 ? -10.420 -7.242 19.095 1.00 96.00 96 GLY A N 1
ATOM 649 C CA . GLY A 1 96 ? -9.323 -8.053 18.565 1.00 96.00 96 GLY A CA 1
ATOM 650 C C . GLY A 1 96 ? -8.459 -7.345 17.521 1.00 96.00 96 GLY A C 1
ATOM 651 O O . GLY A 1 96 ? -8.604 -6.144 17.272 1.00 96.00 96 GLY A O 1
ATOM 652 N N . THR A 1 97 ? -7.564 -8.121 16.920 1.00 98.31 97 THR A N 1
ATOM 653 C CA . THR A 1 97 ? -6.607 -7.684 15.900 1.00 98.31 97 THR A CA 1
ATOM 654 C C . THR A 1 97 ? -6.918 -8.330 14.556 1.00 98.31 97 THR A C 1
ATOM 656 O O . THR A 1 97 ? -7.109 -9.546 14.463 1.00 98.31 97 THR A O 1
ATOM 659 N N . LEU A 1 98 ? -6.937 -7.515 13.498 1.00 98.88 98 LEU A N 1
ATOM 660 C CA . LEU A 1 98 ? -6.891 -7.994 12.121 1.00 98.88 98 LEU A CA 1
ATOM 661 C C . LEU A 1 98 ? -5.432 -8.172 11.711 1.00 98.88 98 LEU A C 1
ATOM 663 O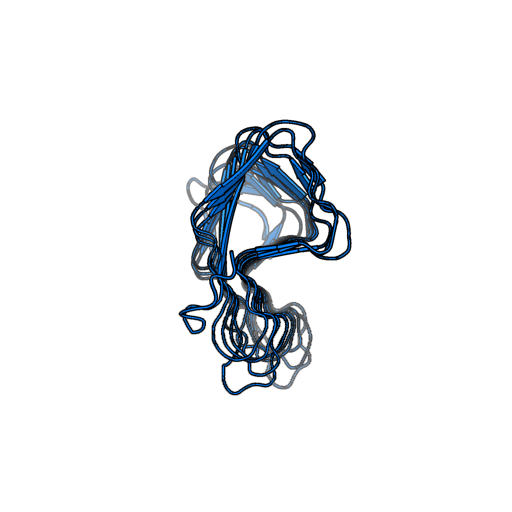 O . LEU A 1 98 ? -4.683 -7.196 11.673 1.00 98.88 98 LEU A O 1
ATOM 667 N N . GLN A 1 99 ? -5.040 -9.395 11.371 1.00 98.88 99 GLN A N 1
ATOM 668 C CA . GLN A 1 99 ? -3.668 -9.707 10.996 1.00 98.88 99 GLN A CA 1
ATOM 669 C C . GLN A 1 99 ? -3.567 -10.305 9.592 1.00 98.88 99 GLN A C 1
ATOM 671 O O . GLN A 1 99 ? -4.303 -11.224 9.236 1.00 98.88 99 GLN A O 1
ATOM 676 N N . PHE A 1 100 ? -2.584 -9.832 8.831 1.00 98.88 100 PHE A N 1
ATOM 677 C CA . PHE A 1 100 ? -2.118 -10.426 7.581 1.00 98.88 100 PHE A CA 1
ATOM 678 C C . PHE A 1 100 ? -0.660 -10.860 7.757 1.00 98.88 100 PHE A C 1
ATOM 680 O O . PHE A 1 100 ? 0.186 -10.042 8.120 1.00 98.88 100 PHE A O 1
ATOM 687 N N . SER A 1 101 ? -0.355 -12.137 7.533 1.00 98.69 101 SER A N 1
ATOM 688 C CA . SER A 1 101 ? 1.005 -12.665 7.689 1.00 98.69 101 SER A CA 1
ATOM 689 C C . SER A 1 101 ? 1.346 -13.681 6.607 1.00 98.69 101 SER A C 1
ATOM 691 O O . SER A 1 101 ? 0.563 -14.595 6.355 1.00 98.69 101 SER A O 1
ATOM 693 N N . ASN A 1 102 ? 2.520 -13.544 5.988 1.00 98.62 102 ASN A N 1
ATOM 694 C CA . ASN A 1 102 ? 2.986 -14.432 4.921 1.00 98.62 102 ASN A CA 1
ATOM 695 C C . ASN A 1 102 ? 1.944 -14.564 3.797 1.00 98.62 102 ASN A C 1
ATOM 697 O O . ASN A 1 102 ? 1.314 -15.611 3.608 1.00 98.62 102 ASN A O 1
ATOM 701 N N . ILE A 1 103 ? 1.699 -13.448 3.112 1.00 98.88 103 ILE A N 1
ATOM 702 C CA . ILE A 1 103 ? 0.688 -13.337 2.063 1.00 98.88 103 ILE A CA 1
ATOM 703 C C . ILE A 1 103 ? 1.380 -13.019 0.745 1.00 98.88 103 ILE A C 1
ATOM 705 O O . ILE A 1 103 ? 2.197 -12.104 0.692 1.00 98.88 103 ILE A O 1
ATOM 709 N N . THR A 1 104 ? 1.041 -13.722 -0.334 1.00 98.62 104 THR A N 1
ATOM 710 C CA . THR A 1 104 ? 1.648 -13.463 -1.650 1.00 98.62 104 THR A CA 1
ATOM 711 C C . THR A 1 104 ? 0.605 -13.432 -2.762 1.00 98.62 104 THR A C 1
ATOM 713 O O . THR A 1 104 ? -0.302 -14.263 -2.795 1.00 98.62 104 THR A O 1
ATOM 716 N N . GLY A 1 105 ? 0.727 -12.490 -3.697 1.00 98.25 105 GLY A N 1
ATOM 717 C CA . GLY A 1 105 ? 0.026 -12.570 -4.980 1.00 98.25 105 GLY A CA 1
ATOM 718 C C . GLY A 1 105 ? 0.454 -13.809 -5.782 1.00 98.25 105 GLY A C 1
ATOM 719 O O . GLY A 1 105 ? 1.490 -14.410 -5.519 1.00 98.25 105 GLY A O 1
ATOM 720 N N . GLY A 1 106 ? -0.346 -14.225 -6.759 1.00 94.81 106 GLY A N 1
ATOM 721 C CA . GLY A 1 106 ? -0.062 -15.400 -7.592 1.00 94.81 106 GLY A CA 1
ATOM 722 C C . GLY A 1 106 ? 0.152 -15.066 -9.063 1.00 94.81 106 GLY A C 1
ATOM 723 O O . GLY A 1 106 ? -0.144 -13.968 -9.493 1.00 94.81 106 GLY A O 1
ATOM 724 N N . GLY A 1 107 ? 0.610 -16.023 -9.868 1.00 91.06 107 GLY A N 1
ATOM 725 C CA . GLY A 1 107 ? 0.667 -15.874 -11.327 1.00 91.06 107 GLY A CA 1
ATOM 726 C C . GLY A 1 107 ? 1.808 -15.001 -11.868 1.00 91.06 107 GLY A C 1
ATOM 727 O O . GLY A 1 107 ? 2.545 -14.364 -11.129 1.00 91.06 107 GLY A O 1
ATOM 728 N N . VAL A 1 108 ? 1.975 -15.038 -13.194 1.00 91.69 108 VAL A N 1
ATOM 729 C CA . VAL A 1 108 ? 3.096 -14.403 -13.928 1.00 91.69 108 VAL A CA 1
ATOM 730 C C . VAL A 1 108 ? 2.667 -13.215 -14.796 1.00 91.69 108 VAL A C 1
ATOM 732 O O . VAL A 1 108 ? 3.479 -12.654 -15.524 1.00 91.69 108 VAL A O 1
ATOM 735 N N . LEU A 1 109 ? 1.372 -12.888 -14.794 1.00 93.44 109 LEU A N 1
ATOM 736 C CA . LEU A 1 109 ? 0.817 -11.763 -15.552 1.00 93.44 109 LEU A CA 1
ATOM 737 C C . LEU A 1 109 ? 0.761 -10.521 -14.663 1.00 93.44 109 LEU A C 1
ATOM 739 O O . LEU A 1 109 ? 1.621 -10.357 -13.815 1.00 93.44 109 LEU A O 1
ATOM 743 N N . THR A 1 110 ? -0.211 -9.636 -14.854 1.00 95.19 110 THR A N 1
ATOM 744 C CA . THR A 1 110 ? -0.274 -8.357 -14.142 1.00 95.19 110 THR A CA 1
ATOM 745 C C . THR A 1 110 ? -1.280 -8.364 -12.997 1.00 95.19 110 THR A C 1
ATOM 747 O O . THR A 1 110 ? -2.210 -9.180 -12.963 1.00 95.19 110 THR A O 1
ATOM 750 N N . SER A 1 111 ? -1.158 -7.367 -12.120 1.00 97.19 111 SER A N 1
ATOM 751 C CA . SER A 1 111 ? -2.087 -7.121 -11.018 1.00 97.19 111 SER A CA 1
ATOM 752 C C . SER A 1 111 ? -2.094 -8.252 -9.999 1.00 97.19 111 SER A C 1
ATOM 754 O O . SER A 1 111 ? -3.161 -8.720 -9.627 1.00 97.19 111 SER A O 1
ATOM 756 N N . ASN A 1 112 ? -0.944 -8.735 -9.538 1.00 97.81 112 ASN A N 1
ATOM 757 C CA . ASN A 1 112 ? -0.910 -9.788 -8.527 1.00 97.81 112 ASN A CA 1
ATOM 758 C C . ASN A 1 112 ? -0.544 -9.183 -7.179 1.00 97.81 112 ASN A C 1
ATOM 760 O O . ASN A 1 112 ? 0.615 -8.908 -6.885 1.00 97.81 112 ASN A O 1
ATOM 764 N N . TYR A 1 113 ? -1.565 -8.934 -6.367 1.00 98.75 113 TYR A N 1
ATOM 765 C CA . TYR A 1 113 ? -1.413 -8.269 -5.078 1.00 98.75 113 TYR A CA 1
ATOM 766 C C . TYR A 1 113 ? -1.257 -9.263 -3.926 1.00 98.75 113 TYR A C 1
ATOM 768 O O . TYR A 1 113 ? -1.940 -10.285 -3.897 1.00 98.75 113 TYR A O 1
ATOM 776 N N . GLY A 1 114 ? -0.431 -8.954 -2.931 1.00 98.81 114 GLY A N 1
ATOM 777 C CA . GLY A 1 114 ? -0.433 -9.700 -1.673 1.00 98.81 114 GLY A CA 1
ATOM 778 C C . GLY A 1 114 ? -1.780 -9.537 -0.980 1.00 98.81 114 GLY A C 1
ATOM 779 O O . GLY A 1 114 ? -2.572 -10.476 -0.884 1.00 98.81 114 GLY A O 1
ATOM 780 N N . VAL A 1 115 ? -2.081 -8.305 -0.577 1.00 98.94 115 VAL A N 1
ATOM 781 C CA . VAL A 1 115 ? -3.364 -7.917 0.009 1.00 98.94 115 VAL A CA 1
ATOM 782 C C . VAL A 1 115 ? -3.998 -6.807 -0.825 1.00 98.94 115 VAL A C 1
ATOM 784 O O . VAL A 1 115 ? -3.385 -5.772 -1.071 1.00 98.94 115 VAL A O 1
ATOM 787 N N . ALA A 1 116 ? -5.250 -7.006 -1.226 1.00 98.88 116 ALA A N 1
ATOM 788 C CA . ALA A 1 116 ? -6.073 -6.009 -1.899 1.00 98.88 116 ALA A CA 1
ATOM 789 C C . ALA A 1 116 ? -7.243 -5.607 -0.994 1.00 98.88 116 ALA A C 1
ATOM 791 O O . ALA A 1 116 ? -8.000 -6.472 -0.554 1.00 98.88 116 ALA A O 1
ATOM 792 N N . ILE A 1 117 ? -7.416 -4.313 -0.729 1.00 98.81 117 ILE A N 1
ATOM 793 C CA . ILE A 1 117 ? -8.518 -3.780 0.081 1.00 98.81 117 ILE A CA 1
ATOM 794 C C . ILE A 1 117 ? -9.260 -2.728 -0.738 1.00 98.81 117 ILE A C 1
ATOM 796 O O . ILE A 1 117 ? -8.812 -1.588 -0.877 1.00 98.81 117 ILE A O 1
ATOM 800 N N . ALA A 1 118 ? -10.412 -3.130 -1.270 1.00 98.56 118 ALA A N 1
ATOM 801 C CA . ALA A 1 118 ? -11.326 -2.257 -1.999 1.00 98.56 118 ALA A CA 1
ATOM 802 C C . ALA A 1 118 ? -12.547 -1.850 -1.157 1.00 98.56 118 ALA A C 1
ATOM 804 O O . ALA A 1 118 ? -13.117 -0.786 -1.390 1.00 98.56 118 ALA A O 1
ATOM 805 N N . GLY A 1 119 ? -12.931 -2.669 -0.173 1.00 98.06 119 GLY A N 1
ATOM 806 C CA . GLY A 1 119 ? -14.001 -2.359 0.776 1.00 98.06 119 GLY A CA 1
ATOM 807 C C . GLY A 1 119 ? -13.562 -1.461 1.939 1.00 98.06 119 GLY A C 1
ATOM 808 O O . GLY A 1 119 ? -12.409 -1.034 2.035 1.00 98.06 119 GLY A O 1
ATOM 809 N N . VAL A 1 120 ? -14.495 -1.198 2.858 1.00 98.62 120 VAL A N 1
ATOM 810 C CA . VAL A 1 120 ? -14.193 -0.545 4.140 1.00 98.62 120 VAL A CA 1
ATOM 811 C C . VAL A 1 120 ? -13.854 -1.607 5.178 1.00 98.62 120 VAL A C 1
ATOM 813 O O . VAL A 1 120 ? -14.667 -2.485 5.473 1.00 98.62 120 VAL A O 1
ATOM 816 N N . VAL A 1 121 ? -12.664 -1.503 5.755 1.00 98.81 121 VAL A N 1
ATOM 817 C CA . VAL A 1 121 ? -12.205 -2.321 6.873 1.00 98.81 121 VAL A CA 1
ATOM 818 C C . VAL A 1 121 ? -12.243 -1.471 8.132 1.00 98.81 121 VAL A C 1
ATOM 820 O O . VAL A 1 121 ? -11.568 -0.450 8.213 1.00 98.81 121 VAL A O 1
ATOM 823 N N . THR A 1 122 ? -13.019 -1.892 9.123 1.00 98.81 122 THR A N 1
ATOM 824 C CA . THR A 1 122 ? -13.047 -1.283 10.455 1.00 98.81 122 THR A CA 1
ATOM 825 C C . THR A 1 122 ? -12.599 -2.316 11.471 1.00 98.81 122 THR A C 1
ATOM 827 O O . THR A 1 122 ? -13.267 -3.335 11.621 1.00 98.81 122 THR A O 1
ATOM 830 N N . ALA A 1 123 ? -11.487 -2.071 12.156 1.00 98.44 123 ALA A N 1
ATOM 831 C CA . ALA A 1 123 ? -10.959 -2.960 13.187 1.00 98.44 123 ALA A CA 1
ATOM 832 C C . ALA A 1 123 ? -10.171 -2.159 14.229 1.00 98.44 123 ALA A C 1
ATOM 834 O O . ALA A 1 123 ? -9.579 -1.154 13.862 1.00 98.44 123 ALA A O 1
ATOM 835 N N . PRO A 1 124 ? -10.098 -2.571 15.507 1.00 98.44 124 PRO A N 1
ATOM 836 C CA . PRO A 1 124 ? -9.326 -1.830 16.508 1.00 98.44 124 PRO A CA 1
ATOM 837 C C . PRO A 1 124 ? -7.843 -1.691 16.144 1.00 98.44 124 PRO A C 1
ATOM 839 O O . PRO A 1 124 ? -7.259 -0.626 16.325 1.00 98.44 124 PRO A O 1
ATOM 842 N N . MET A 1 125 ? -7.250 -2.756 15.606 1.00 98.50 125 MET A N 1
ATOM 843 C CA . MET A 1 125 ? -5.851 -2.810 15.197 1.00 98.50 125 MET A CA 1
ATOM 844 C C . MET A 1 125 ? -5.729 -3.607 13.899 1.00 98.50 125 MET A C 1
ATOM 846 O O . MET A 1 125 ? -6.328 -4.678 13.770 1.00 98.50 125 MET A O 1
ATOM 850 N N . VAL A 1 126 ? -4.947 -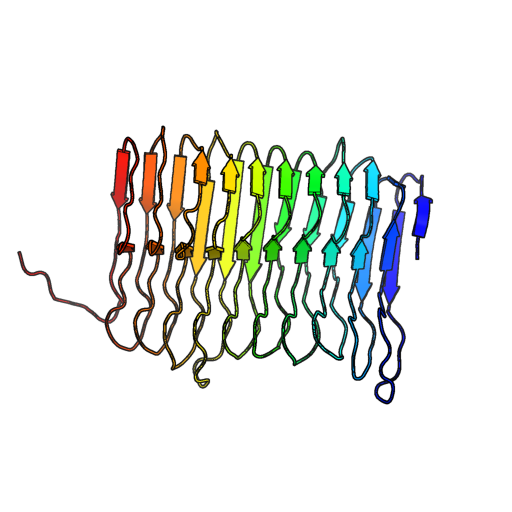3.091 12.952 1.00 98.81 126 VAL A N 1
ATOM 851 C CA . VAL A 1 126 ? -4.626 -3.763 11.690 1.00 98.81 126 VAL A CA 1
ATOM 852 C C . VAL A 1 126 ? -3.115 -3.916 11.590 1.00 98.81 126 VAL A C 1
ATOM 854 O O . VAL A 1 126 ? -2.392 -2.921 11.564 1.00 98.81 126 VAL A O 1
ATOM 857 N N . ILE A 1 127 ? -2.643 -5.161 11.526 1.00 98.81 127 ILE A N 1
ATOM 858 C CA . ILE A 1 127 ? -1.224 -5.486 11.377 1.00 98.81 127 ILE A CA 1
ATOM 859 C C . ILE A 1 127 ? -1.017 -6.319 10.114 1.00 98.81 127 ILE A C 1
ATOM 861 O O . ILE A 1 127 ? -1.714 -7.305 9.878 1.00 98.81 127 ILE A O 1
ATOM 865 N N . GLY A 1 128 ? -0.022 -5.953 9.320 1.00 98.75 128 GLY A N 1
ATOM 866 C CA . GLY A 1 128 ? 0.411 -6.684 8.142 1.00 98.75 128 GLY A CA 1
ATOM 867 C C . GLY A 1 128 ? 1.923 -6.833 8.120 1.00 98.75 128 GLY A C 1
ATOM 868 O O . GLY A 1 128 ? 2.637 -5.840 8.235 1.00 98.75 128 GLY A O 1
ATOM 869 N N . ALA A 1 129 ? 2.409 -8.057 7.950 1.00 97.94 129 ALA A N 1
ATOM 870 C CA . ALA A 1 129 ? 3.825 -8.344 7.758 1.00 97.94 129 ALA A CA 1
ATOM 871 C C . ALA A 1 129 ? 4.010 -9.456 6.723 1.00 97.94 129 ALA A C 1
ATOM 873 O O . ALA A 1 129 ? 3.139 -10.313 6.561 1.00 97.94 129 ALA A O 1
ATOM 874 N N . ASP A 1 130 ? 5.151 -9.440 6.035 1.00 97.38 130 ASP A N 1
ATOM 875 C CA . ASP A 1 130 ? 5.492 -10.408 4.989 1.00 97.38 130 ASP A CA 1
ATOM 876 C C . ASP A 1 130 ? 4.396 -10.514 3.917 1.00 97.38 130 ASP A C 1
ATOM 878 O O . ASP A 1 130 ? 3.918 -11.597 3.574 1.00 97.38 130 ASP A O 1
ATOM 882 N N . ILE A 1 131 ? 3.949 -9.356 3.425 1.00 98.88 131 ILE A N 1
ATOM 883 C CA . ILE A 1 131 ? 2.946 -9.247 2.367 1.00 98.88 131 ILE A CA 1
ATOM 884 C C . ILE A 1 131 ? 3.658 -8.896 1.064 1.00 98.88 131 ILE A C 1
ATOM 886 O O . ILE A 1 131 ? 4.252 -7.827 0.969 1.00 98.88 131 ILE A O 1
ATOM 890 N N . PHE A 1 132 ? 3.560 -9.746 0.045 1.00 98.81 132 PHE A N 1
ATOM 891 C CA . PHE A 1 132 ? 4.230 -9.537 -1.235 1.00 98.81 132 PHE A CA 1
ATOM 892 C C . PHE A 1 132 ? 3.284 -9.594 -2.434 1.00 98.81 132 PHE A C 1
ATOM 894 O O . PHE A 1 132 ? 2.375 -10.422 -2.486 1.00 98.81 132 PHE A O 1
ATOM 901 N N . GLY A 1 133 ? 3.520 -8.736 -3.428 1.00 98.50 133 GLY A N 1
ATOM 902 C CA . GLY A 1 133 ? 2.960 -8.920 -4.771 1.00 98.50 133 GLY A CA 1
ATOM 903 C C . GLY A 1 133 ? 3.383 -10.260 -5.387 1.00 98.50 133 GLY A C 1
ATOM 904 O O . GLY A 1 133 ? 4.250 -10.943 -4.853 1.00 98.50 133 GLY A O 1
ATOM 905 N N . GLY A 1 134 ? 2.758 -10.674 -6.486 1.00 96.81 134 GLY A N 1
ATOM 906 C CA . GLY A 1 134 ? 3.152 -11.883 -7.218 1.00 96.81 134 GLY A CA 1
ATOM 907 C C . GLY A 1 134 ? 4.384 -11.666 -8.111 1.00 96.81 134 GLY A C 1
ATOM 908 O O . GLY A 1 134 ? 4.816 -10.530 -8.295 1.00 96.81 134 GLY A O 1
ATOM 909 N N . PRO A 1 135 ? 4.945 -12.735 -8.707 1.00 95.81 135 PRO A N 1
ATOM 910 C CA . PRO A 1 135 ? 6.124 -12.679 -9.584 1.00 95.81 135 PRO A CA 1
ATOM 911 C C . PRO A 1 135 ? 5.802 -12.185 -11.010 1.00 95.81 135 PRO A C 1
ATOM 913 O O . PRO A 1 135 ? 6.427 -12.616 -11.981 1.00 95.81 135 PRO A O 1
ATOM 916 N N . GLY A 1 136 ? 4.775 -11.349 -11.148 1.00 95.19 136 GLY A N 1
ATOM 917 C CA . GLY A 1 136 ? 4.336 -10.787 -12.415 1.00 95.19 136 GLY A CA 1
ATOM 918 C C . GLY A 1 136 ? 5.306 -9.751 -12.981 1.00 95.19 136 GLY A C 1
ATOM 919 O O . GLY A 1 136 ? 6.416 -9.563 -12.482 1.00 95.19 136 GLY A O 1
ATOM 920 N N . SER A 1 137 ? 4.905 -9.105 -14.073 1.00 91.06 137 SER A N 1
ATOM 921 C CA . SER A 1 137 ? 5.712 -8.067 -14.726 1.00 91.06 137 SER A CA 1
ATOM 922 C C . SER A 1 137 ? 4.981 -6.731 -14.862 1.00 91.06 137 SER A C 1
ATOM 924 O O . SER A 1 137 ? 5.282 -5.963 -15.785 1.00 91.06 137 SER A O 1
ATOM 926 N N . GLY A 1 138 ? 3.958 -6.489 -14.045 1.00 90.50 138 GLY A N 1
ATOM 927 C CA . GLY A 1 138 ? 3.167 -5.278 -14.169 1.00 90.50 138 GLY A CA 1
ATOM 928 C C . GLY A 1 138 ? 2.119 -5.131 -13.085 1.00 90.50 138 GLY A C 1
ATOM 929 O O . GLY A 1 138 ? 1.166 -5.908 -13.027 1.00 90.50 138 GLY A O 1
ATOM 930 N N . ASN A 1 139 ? 2.210 -4.045 -12.323 1.00 97.00 139 ASN A N 1
ATOM 931 C CA . ASN A 1 139 ? 1.299 -3.760 -11.219 1.00 97.00 139 ASN A CA 1
ATOM 932 C C . ASN A 1 139 ? 1.289 -4.903 -10.197 1.00 97.00 139 ASN A C 1
ATOM 934 O O . ASN A 1 139 ? 0.221 -5.388 -9.851 1.00 97.00 139 ASN A O 1
ATOM 938 N N . ASP A 1 140 ? 2.428 -5.396 -9.733 1.00 98.25 140 ASP A N 1
ATOM 939 C CA . ASP A 1 140 ? 2.451 -6.399 -8.674 1.00 98.25 140 ASP A CA 1
ATOM 940 C C . ASP A 1 140 ? 2.725 -5.691 -7.351 1.00 98.25 140 ASP A C 1
ATOM 942 O O . ASP A 1 140 ? 3.791 -5.113 -7.132 1.00 98.25 140 ASP A O 1
ATOM 946 N N . TYR A 1 141 ? 1.714 -5.665 -6.481 1.00 98.81 141 TYR A N 1
ATOM 947 C CA . TYR A 1 141 ? 1.711 -4.834 -5.277 1.00 98.81 141 TYR A CA 1
ATOM 948 C C . TYR A 1 141 ? 1.716 -5.678 -4.009 1.00 98.81 141 TYR A C 1
ATOM 950 O O . TYR A 1 141 ? 0.946 -6.626 -3.900 1.00 98.81 141 TYR A O 1
ATOM 958 N N . GLY A 1 142 ? 2.501 -5.316 -3.001 1.00 98.88 142 GLY A N 1
ATOM 959 C CA . GLY A 1 142 ? 2.371 -5.939 -1.683 1.00 98.88 142 GLY A CA 1
ATOM 960 C C . GLY A 1 142 ? 0.990 -5.664 -1.097 1.00 98.88 142 GLY A C 1
ATOM 961 O O . GLY A 1 142 ? 0.149 -6.557 -0.988 1.00 98.88 142 GLY A O 1
ATOM 962 N N . LEU A 1 143 ? 0.730 -4.398 -0.793 1.00 98.88 143 LEU A N 1
ATOM 963 C CA . LEU A 1 143 ? -0.571 -3.903 -0.362 1.00 98.88 143 LEU A CA 1
ATOM 964 C C . LEU A 1 143 ? -1.147 -2.958 -1.414 1.00 98.88 143 LEU A C 1
ATOM 966 O O . LEU A 1 143 ? -0.536 -1.943 -1.733 1.00 98.88 143 LEU A O 1
ATOM 970 N N . TYR A 1 144 ? -2.361 -3.241 -1.878 1.00 98.88 144 TYR A N 1
ATOM 971 C CA . TYR A 1 144 ? -3.172 -2.310 -2.653 1.00 98.88 144 TYR A CA 1
ATOM 972 C C . TYR A 1 144 ? -4.385 -1.864 -1.838 1.00 98.88 144 TYR A C 1
ATOM 974 O O . TYR A 1 144 ? -5.287 -2.662 -1.576 1.00 98.88 144 TYR A O 1
ATOM 982 N N . LEU A 1 145 ? -4.423 -0.591 -1.443 1.00 98.62 145 LEU A N 1
ATOM 983 C CA . LEU A 1 145 ? -5.547 -0.000 -0.719 1.00 98.62 145 LEU A CA 1
ATOM 984 C C . LEU A 1 145 ? -6.225 1.061 -1.588 1.00 98.62 145 LEU A C 1
ATOM 986 O O . LEU A 1 145 ? -5.734 2.183 -1.723 1.00 98.62 145 LEU A O 1
ATOM 990 N N . SER A 1 146 ? -7.388 0.710 -2.132 1.00 98.19 146 SER A N 1
ATOM 991 C CA . SER A 1 146 ? -8.298 1.632 -2.825 1.00 98.19 146 SER A CA 1
ATOM 992 C C . SER A 1 146 ? -9.557 1.946 -2.009 1.00 98.19 146 SER A C 1
ATOM 994 O O . SER A 1 146 ? -10.248 2.916 -2.302 1.00 98.19 146 SER A O 1
ATOM 996 N N . GLY A 1 147 ? -9.859 1.124 -0.999 1.00 98.38 147 GLY A N 1
ATOM 997 C CA . GLY A 1 147 ? -10.961 1.303 -0.057 1.00 98.38 147 GLY A CA 1
ATOM 998 C C . GLY A 1 147 ? -10.578 2.152 1.156 1.00 98.38 147 GLY A C 1
ATOM 999 O O . GLY A 1 147 ? -10.000 3.234 1.031 1.00 98.38 147 GLY A O 1
ATOM 1000 N N . SER A 1 148 ? -10.919 1.689 2.360 1.00 98.44 148 SER A N 1
ATOM 1001 C CA . SER A 1 148 ? -10.575 2.404 3.598 1.00 98.44 148 SER A CA 1
ATOM 1002 C C . SER A 1 148 ? -10.150 1.468 4.719 1.00 98.44 148 SER A C 1
ATOM 1004 O O . SER A 1 148 ? -10.784 0.438 4.936 1.00 98.44 148 SER A O 1
ATOM 1006 N N . LEU A 1 149 ? -9.123 1.868 5.466 1.00 98.62 149 LEU A N 1
ATOM 1007 C CA . LEU A 1 149 ? -8.775 1.300 6.766 1.00 98.62 149 LEU A CA 1
ATOM 1008 C C . LEU A 1 149 ? -9.212 2.276 7.859 1.00 98.62 149 LEU A C 1
ATOM 1010 O O . LEU A 1 149 ? -8.793 3.431 7.852 1.00 98.62 149 LEU A O 1
ATOM 1014 N N . VAL A 1 150 ? -10.046 1.810 8.786 1.00 98.69 150 VAL A N 1
ATOM 1015 C CA . VAL A 1 150 ? -10.491 2.551 9.970 1.00 98.69 150 VAL A CA 1
ATOM 1016 C C . VAL A 1 150 ? -10.062 1.776 11.211 1.00 98.69 150 VAL A C 1
ATOM 1018 O O . VAL A 1 150 ? -10.585 0.688 11.455 1.00 98.69 150 VAL A O 1
ATOM 1021 N N . ALA A 1 151 ? -9.109 2.310 11.973 1.00 98.38 151 ALA A N 1
ATOM 1022 C CA . ALA A 1 151 ? -8.548 1.624 13.136 1.00 98.38 151 ALA A CA 1
ATOM 1023 C C . ALA A 1 151 ? -8.054 2.579 14.224 1.00 98.38 151 ALA A C 1
ATOM 1025 O O . ALA A 1 151 ? -8.088 3.787 14.047 1.00 98.38 151 ALA A O 1
ATOM 1026 N N . ASN A 1 152 ? -7.582 2.055 15.355 1.00 98.38 152 ASN A N 1
ATOM 1027 C CA . ASN A 1 152 ? -6.724 2.841 16.245 1.00 98.38 152 ASN A CA 1
ATOM 1028 C C . ASN A 1 152 ? -5.285 2.796 15.720 1.00 98.38 152 ASN A C 1
ATOM 1030 O O . ASN A 1 152 ? -4.628 3.821 15.605 1.00 98.38 152 ASN A O 1
ATOM 1034 N N . GLU A 1 153 ? -4.814 1.619 15.312 1.00 98.50 153 GLU A N 1
ATOM 1035 C CA . GLU A 1 153 ? -3.448 1.445 14.819 1.00 98.50 153 GLU A CA 1
ATOM 1036 C C . GLU A 1 153 ? -3.420 0.685 13.495 1.00 98.50 153 GLU A C 1
ATOM 1038 O O . GLU A 1 153 ? -4.095 -0.337 13.332 1.00 98.50 153 GLU A O 1
ATOM 1043 N N . VAL A 1 154 ? -2.611 1.184 12.558 1.00 98.88 154 VAL A N 1
ATOM 1044 C CA . VAL A 1 154 ? -2.311 0.529 11.280 1.00 98.88 154 VAL A CA 1
ATOM 1045 C C . VAL A 1 154 ? -0.802 0.342 11.160 1.00 98.88 154 VAL A C 1
ATOM 1047 O O . VAL A 1 154 ? -0.058 1.313 11.040 1.00 98.88 154 VAL A O 1
ATOM 1050 N N . LEU A 1 155 ? -0.347 -0.909 11.174 1.00 98.81 155 LEU A N 1
ATOM 1051 C CA . LEU A 1 155 ? 1.063 -1.286 11.073 1.00 98.81 155 LEU A CA 1
ATOM 1052 C C . LEU A 1 155 ? 1.230 -2.223 9.877 1.00 98.81 155 LEU A C 1
ATOM 1054 O O . LEU A 1 155 ? 0.883 -3.395 9.970 1.00 98.81 155 LEU A O 1
ATOM 1058 N N . MET A 1 156 ? 1.728 -1.728 8.746 1.00 98.75 156 MET A N 1
ATOM 1059 C CA . MET A 1 156 ? 1.809 -2.519 7.513 1.00 98.75 156 MET A CA 1
ATOM 1060 C C . MET A 1 156 ? 3.232 -2.543 6.969 1.00 98.75 156 MET A C 1
ATOM 1062 O O . MET A 1 156 ? 3.814 -1.495 6.715 1.00 98.75 156 MET A O 1
ATOM 1066 N N . SER A 1 157 ? 3.760 -3.738 6.726 1.00 98.75 157 SER A N 1
ATOM 1067 C CA . SER A 1 157 ? 4.982 -3.971 5.962 1.00 98.75 157 SER A CA 1
ATOM 1068 C C . SER A 1 157 ? 4.656 -4.816 4.735 1.00 98.75 157 SER A C 1
ATOM 1070 O O . SER A 1 157 ? 4.129 -5.925 4.874 1.00 98.75 157 SER A O 1
ATOM 1072 N N . ALA A 1 158 ? 4.924 -4.287 3.542 1.00 98.88 158 ALA A N 1
ATOM 1073 C CA . ALA A 1 158 ? 4.621 -4.970 2.294 1.00 98.88 158 ALA A CA 1
ATOM 1074 C C . ALA A 1 158 ? 5.657 -4.682 1.198 1.00 98.88 158 ALA A C 1
ATOM 1076 O O . ALA A 1 158 ? 6.234 -3.597 1.131 1.00 98.88 158 ALA A O 1
ATOM 1077 N N . GLY A 1 159 ? 5.886 -5.658 0.326 1.00 98.75 159 GLY A N 1
ATOM 1078 C CA . GLY A 1 159 ? 6.850 -5.588 -0.764 1.00 98.75 159 GLY A CA 1
ATOM 1079 C C . GLY A 1 159 ? 6.293 -6.086 -2.093 1.00 98.75 159 GLY A C 1
ATOM 1080 O O . GLY A 1 159 ? 5.185 -6.609 -2.163 1.00 98.75 159 GLY A O 1
ATOM 1081 N N . SER A 1 160 ? 7.069 -5.982 -3.163 1.00 98.50 160 SER A N 1
ATOM 1082 C CA . SER A 1 160 ? 6.774 -6.676 -4.418 1.00 98.50 160 SER A CA 1
ATOM 1083 C C . SER A 1 160 ? 7.934 -7.571 -4.832 1.00 98.50 160 SER A C 1
ATOM 1085 O O . SER A 1 160 ? 9.093 -7.203 -4.671 1.00 98.50 160 SER A O 1
ATOM 1087 N N . ILE A 1 161 ? 7.608 -8.748 -5.367 1.00 97.56 161 ILE A N 1
ATOM 1088 C CA . ILE A 1 161 ? 8.558 -9.640 -6.052 1.00 97.56 161 ILE A CA 1
ATOM 1089 C C . ILE A 1 161 ? 8.325 -9.661 -7.571 1.00 97.56 161 ILE A C 1
ATOM 1091 O O . ILE A 1 161 ? 8.858 -10.534 -8.258 1.00 97.56 161 ILE A O 1
ATOM 1095 N N . GLY A 1 162 ? 7.515 -8.734 -8.094 1.00 97.31 162 GLY A N 1
ATOM 1096 C CA . GLY A 1 162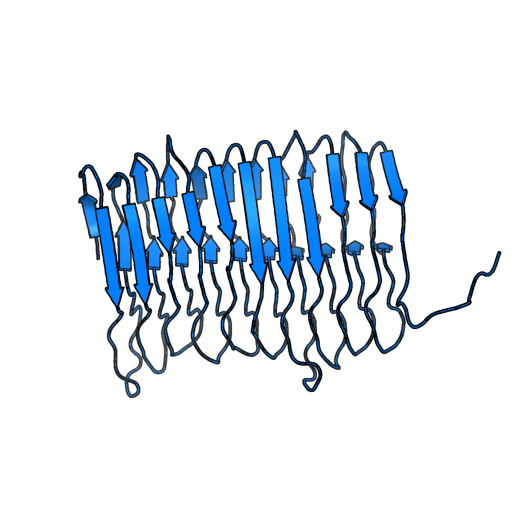 ? 7.351 -8.548 -9.533 1.00 97.31 162 GLY A CA 1
ATOM 1097 C C . GLY A 1 162 ? 8.684 -8.192 -10.190 1.00 97.31 162 GLY A C 1
ATOM 1098 O O . GLY A 1 162 ? 9.592 -7.685 -9.535 1.00 97.31 162 GLY A O 1
ATOM 1099 N N . ILE A 1 163 ? 8.828 -8.475 -11.480 1.00 96.12 163 ILE A N 1
ATOM 1100 C CA . ILE A 1 163 ? 10.098 -8.357 -12.224 1.00 96.12 163 ILE A CA 1
ATOM 1101 C C . ILE A 1 163 ? 10.069 -7.269 -13.308 1.00 96.12 163 ILE A C 1
ATOM 1103 O O . ILE A 1 163 ? 11.039 -7.095 -14.054 1.00 96.12 163 ILE A O 1
ATOM 1107 N N . GLY A 1 164 ? 8.942 -6.572 -13.450 1.00 95.00 164 GLY A N 1
ATOM 1108 C CA . GLY A 1 164 ? 8.687 -5.616 -14.513 1.00 95.00 164 GLY A CA 1
ATOM 1109 C C . GLY A 1 164 ? 8.642 -4.175 -14.020 1.00 95.00 164 GLY A C 1
ATOM 1110 O O . GLY A 1 164 ? 9.610 -3.654 -13.463 1.00 95.00 164 GLY A O 1
ATOM 1111 N N . SER A 1 165 ? 7.539 -3.509 -14.353 1.00 96.44 165 SER A N 1
ATOM 1112 C CA . SER A 1 165 ? 7.281 -2.105 -14.031 1.00 96.44 165 SER A CA 1
ATOM 1113 C C . SER A 1 165 ? 6.099 -1.989 -13.087 1.00 96.44 165 SER A C 1
ATOM 1115 O O . SER A 1 165 ? 5.179 -2.801 -13.139 1.00 96.44 165 SER A O 1
ATOM 1117 N N . SER A 1 166 ? 6.053 -0.898 -12.326 1.00 97.00 166 SER A N 1
ATOM 1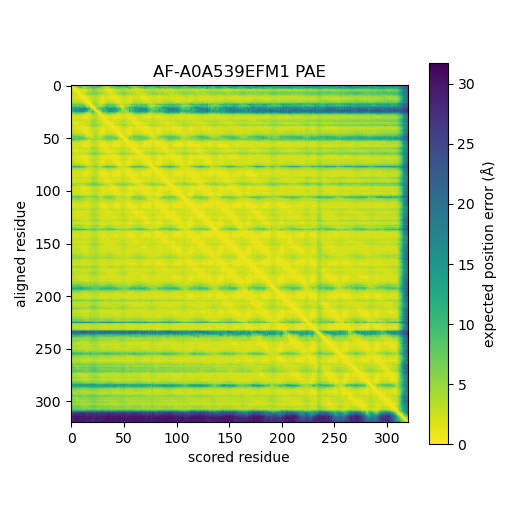118 C CA . SER A 1 166 ? 4.995 -0.674 -11.338 1.00 97.00 166 SER A CA 1
ATOM 1119 C C . SER A 1 166 ? 4.957 -1.784 -10.285 1.00 97.00 166 SER A C 1
ATOM 1121 O O . SER A 1 166 ? 3.887 -2.237 -9.899 1.00 97.00 166 SER A O 1
ATOM 1123 N N . GLU A 1 167 ? 6.126 -2.212 -9.813 1.00 98.19 167 GLU A N 1
ATOM 1124 C CA . GLU A 1 167 ? 6.258 -3.203 -8.748 1.00 98.19 167 GLU A CA 1
ATOM 1125 C C . GLU A 1 167 ? 6.388 -2.478 -7.408 1.00 98.19 167 GLU A C 1
ATOM 1127 O O . GLU A 1 167 ? 7.452 -1.951 -7.067 1.00 98.19 167 GLU A O 1
ATOM 1132 N N . VAL A 1 168 ? 5.281 -2.393 -6.668 1.00 98.75 168 VAL A N 1
ATOM 1133 C CA . VAL A 1 168 ? 5.137 -1.468 -5.532 1.00 98.75 168 VAL A CA 1
ATOM 1134 C C . VAL A 1 168 ? 4.945 -2.213 -4.216 1.00 98.75 168 VAL A C 1
ATOM 1136 O O . VAL A 1 168 ? 4.116 -3.111 -4.122 1.00 98.75 168 VAL A O 1
ATOM 1139 N N . GLY A 1 169 ? 5.645 -1.813 -3.158 1.00 98.81 169 GLY A N 1
ATOM 1140 C CA . GLY A 1 169 ? 5.424 -2.386 -1.830 1.00 98.81 169 GLY A CA 1
ATOM 1141 C C . GLY A 1 169 ? 4.029 -2.069 -1.293 1.00 98.81 169 GLY A C 1
ATOM 1142 O O . GLY A 1 169 ? 3.208 -2.962 -1.086 1.00 98.81 169 GLY A O 1
ATOM 1143 N N . ILE A 1 170 ? 3.732 -0.782 -1.116 1.00 98.88 170 ILE A N 1
ATOM 1144 C CA . ILE A 1 170 ? 2.429 -0.290 -0.658 1.00 98.88 170 ILE A CA 1
ATOM 1145 C C . ILE A 1 170 ? 1.899 0.746 -1.642 1.00 98.88 170 ILE A C 1
ATOM 1147 O O . ILE A 1 170 ? 2.484 1.815 -1.788 1.00 98.88 170 ILE A O 1
ATOM 1151 N N . TYR A 1 171 ? 0.760 0.467 -2.269 1.00 98.69 171 TYR A N 1
ATOM 1152 C CA . TYR A 1 171 ? 0.064 1.404 -3.139 1.00 98.69 171 TYR A CA 1
ATOM 1153 C C . TYR A 1 171 ? -1.251 1.882 -2.513 1.00 98.69 171 TYR A C 1
ATOM 1155 O O . TYR A 1 171 ? -2.178 1.102 -2.276 1.00 98.69 171 TYR A O 1
ATOM 1163 N N . LEU A 1 172 ? -1.320 3.187 -2.253 1.00 97.75 172 LEU A N 1
ATOM 1164 C CA . LEU A 1 172 ? -2.411 3.868 -1.572 1.00 97.75 172 LEU A CA 1
ATOM 1165 C C . LEU A 1 172 ? -3.113 4.843 -2.514 1.00 97.75 172 LEU A C 1
ATOM 1167 O O . LEU A 1 172 ? -2.560 5.875 -2.894 1.00 97.75 172 LEU A O 1
ATOM 1171 N N . VAL A 1 173 ? -4.363 4.518 -2.823 1.00 96.44 173 VAL A N 1
ATOM 1172 C CA . VAL A 1 173 ? -5.329 5.401 -3.500 1.00 96.44 173 VAL A CA 1
ATOM 1173 C C . VAL A 1 173 ? -6.499 5.732 -2.563 1.00 96.44 173 VAL A C 1
ATOM 1175 O O . VAL A 1 173 ? -7.179 6.740 -2.718 1.00 96.44 173 VAL A O 1
ATOM 1178 N N . GLY A 1 174 ? -6.738 4.866 -1.576 1.00 96.69 174 GLY A N 1
ATOM 1179 C CA . GLY A 1 174 ? -7.824 4.970 -0.614 1.00 96.69 174 GLY A CA 1
ATOM 1180 C C . GLY A 1 174 ? -7.504 5.812 0.623 1.00 96.69 174 GLY A C 1
ATOM 1181 O O . GLY A 1 174 ? -6.653 6.704 0.625 1.00 96.69 174 GLY A O 1
ATOM 1182 N N . THR A 1 175 ? -8.224 5.511 1.704 1.00 98.12 175 THR A N 1
ATOM 1183 C CA . THR A 1 175 ? -8.150 6.251 2.972 1.00 98.12 175 THR A CA 1
ATOM 1184 C C . THR A 1 175 ? -7.562 5.406 4.098 1.00 98.12 175 THR A C 1
ATOM 1186 O O . THR A 1 175 ? -7.955 4.256 4.292 1.00 98.12 175 THR A O 1
ATOM 1189 N N . ILE A 1 176 ? -6.682 6.005 4.898 1.00 98.62 176 ILE A N 1
ATOM 1190 C CA . ILE A 1 176 ? -6.340 5.515 6.235 1.00 98.62 176 ILE A CA 1
ATOM 1191 C C . ILE A 1 176 ? -6.883 6.524 7.243 1.00 98.62 176 ILE A C 1
ATOM 1193 O O . ILE A 1 176 ? -6.490 7.690 7.238 1.00 98.62 176 ILE A O 1
ATOM 1197 N N . ASN A 1 177 ? -7.795 6.065 8.092 1.00 98.50 177 ASN A N 1
ATOM 1198 C CA . ASN A 1 177 ? -8.304 6.789 9.246 1.00 98.50 177 ASN A CA 1
ATOM 1199 C C . ASN A 1 177 ? -7.907 6.006 10.499 1.00 98.50 177 ASN A C 1
ATOM 1201 O O . ASN A 1 177 ? -8.543 5.009 10.841 1.00 98.50 177 ASN A O 1
ATOM 1205 N N . ALA A 1 178 ? -6.805 6.406 11.119 1.00 98.38 178 ALA A N 1
ATOM 1206 C CA . ALA A 1 178 ? -6.231 5.717 12.266 1.00 98.38 178 ALA A CA 1
ATOM 1207 C C . ALA A 1 178 ? -5.865 6.712 13.364 1.00 98.38 178 ALA A C 1
ATOM 1209 O O . ALA A 1 178 ? -5.881 7.906 13.111 1.00 98.38 178 ALA A O 1
ATOM 1210 N N . ASP A 1 179 ? -5.506 6.257 14.560 1.00 98.12 179 ASP A N 1
ATOM 1211 C CA . ASP A 1 179 ? -4.842 7.121 15.540 1.00 98.12 179 ASP A CA 1
ATOM 1212 C C . ASP A 1 179 ? -3.353 7.273 15.191 1.00 98.12 179 ASP A C 1
ATOM 1214 O O . ASP A 1 179 ? -2.832 8.389 15.104 1.00 98.12 179 ASP A O 1
ATOM 1218 N N . ILE A 1 180 ? -2.700 6.143 14.892 1.00 98.38 180 ILE A N 1
ATOM 1219 C CA . ILE A 1 180 ? -1.300 6.038 14.457 1.00 98.38 180 ILE A CA 1
ATOM 1220 C C . ILE A 1 180 ? -1.201 5.119 13.230 1.00 98.38 180 ILE A C 1
ATOM 1222 O O . ILE A 1 180 ? -1.891 4.100 13.138 1.00 98.38 180 ILE A O 1
ATOM 1226 N N . ALA A 1 181 ? -0.303 5.451 12.298 1.00 98.75 181 ALA A N 1
ATOM 1227 C CA . ALA A 1 181 ? 0.010 4.616 11.142 1.00 98.75 181 ALA A CA 1
ATOM 1228 C C . ALA A 1 181 ? 1.525 4.486 10.925 1.00 98.75 181 ALA A C 1
ATOM 1230 O O . ALA A 1 181 ? 2.234 5.487 10.841 1.00 98.75 181 ALA A O 1
ATOM 1231 N N . THR A 1 182 ? 2.016 3.254 10.780 1.00 98.81 182 THR A N 1
ATOM 1232 C CA . THR A 1 182 ? 3.388 2.953 10.344 1.00 98.81 182 THR A CA 1
ATOM 1233 C C . THR A 1 182 ? 3.344 2.064 9.115 1.00 98.81 182 THR A C 1
ATOM 1235 O O . THR A 1 182 ? 2.789 0.965 9.163 1.00 98.81 182 THR A O 1
ATOM 1238 N N . LEU A 1 183 ? 3.928 2.538 8.019 1.00 98.88 183 LEU A N 1
ATOM 1239 C CA . LEU A 1 183 ? 3.936 1.847 6.738 1.00 98.88 183 LEU A CA 1
ATOM 1240 C C . LEU A 1 183 ? 5.375 1.652 6.263 1.00 98.88 183 LEU A C 1
ATOM 1242 O O . LEU A 1 183 ? 6.130 2.620 6.155 1.00 98.88 183 LEU A O 1
ATOM 1246 N N . THR A 1 184 ? 5.718 0.413 5.933 1.00 98.94 184 THR A N 1
ATOM 1247 C CA . THR A 1 184 ? 7.014 0.025 5.377 1.00 98.94 184 THR A CA 1
ATOM 1248 C C . THR A 1 184 ? 6.805 -0.631 4.021 1.00 98.94 184 THR A C 1
ATOM 1250 O O . THR A 1 184 ? 6.138 -1.658 3.919 1.00 98.94 184 THR A O 1
ATOM 1253 N N . GLY A 1 185 ? 7.351 -0.029 2.972 1.00 98.81 185 GLY A N 1
ATOM 1254 C CA . GLY A 1 185 ? 7.172 -0.476 1.597 1.00 98.81 185 GLY A CA 1
ATOM 1255 C C . GLY A 1 185 ? 8.488 -0.828 0.911 1.00 98.81 185 GLY A C 1
ATOM 1256 O O . GLY A 1 185 ? 9.438 -0.049 0.985 1.00 98.81 185 GLY A O 1
ATOM 1257 N N . LEU A 1 186 ? 8.526 -1.955 0.198 1.00 98.75 186 LEU A N 1
ATOM 1258 C CA . LEU A 1 186 ? 9.658 -2.374 -0.638 1.00 98.75 186 LEU A CA 1
ATOM 1259 C C . LEU A 1 186 ? 9.236 -2.549 -2.106 1.00 98.75 186 LEU A C 1
ATOM 1261 O O . LEU A 1 186 ? 8.403 -3.398 -2.422 1.00 98.75 186 LEU A O 1
ATOM 1265 N N . GLY A 1 187 ? 9.821 -1.762 -3.007 1.00 98.19 187 GLY A N 1
ATOM 1266 C CA . GLY A 1 187 ? 9.613 -1.903 -4.446 1.00 98.19 187 GLY A CA 1
ATOM 1267 C C . GLY A 1 187 ? 10.252 -3.179 -4.994 1.00 98.19 187 GLY A C 1
ATOM 1268 O O . GLY A 1 187 ? 11.247 -3.662 -4.460 1.00 98.19 187 GLY A O 1
ATOM 1269 N N . GLY A 1 188 ? 9.665 -3.719 -6.061 1.00 97.50 188 GLY A N 1
ATOM 1270 C CA . GLY A 1 188 ? 10.179 -4.899 -6.759 1.00 97.50 188 GLY A CA 1
ATOM 1271 C C . GLY A 1 188 ? 11.010 -4.535 -7.988 1.00 97.50 188 GLY A C 1
ATOM 1272 O O . GLY A 1 188 ? 11.689 -3.514 -8.040 1.00 97.50 188 GLY A O 1
ATOM 1273 N N . GLY A 1 189 ? 10.917 -5.350 -9.024 1.00 96.44 189 GLY A N 1
ATOM 1274 C CA . GLY A 1 189 ? 11.620 -5.170 -10.284 1.00 96.44 189 GLY A CA 1
ATOM 1275 C C . GLY A 1 189 ? 12.884 -6.013 -10.376 1.00 96.44 189 GLY A C 1
ATOM 1276 O O . GLY A 1 189 ? 13.228 -6.798 -9.494 1.00 96.44 189 GLY A O 1
ATOM 1277 N N . LEU A 1 190 ? 13.566 -5.872 -11.507 1.00 94.50 190 LEU A N 1
ATOM 1278 C CA . LEU A 1 190 ? 14.762 -6.635 -11.828 1.00 94.50 190 LEU A CA 1
ATOM 1279 C C . LEU A 1 190 ? 15.801 -5.697 -12.433 1.00 94.50 190 LEU A C 1
ATOM 1281 O O . LEU A 1 190 ? 15.519 -5.062 -13.451 1.00 94.50 190 LEU A O 1
ATOM 1285 N N . TYR A 1 191 ? 17.016 -5.664 -11.877 1.00 90.69 191 TYR A N 1
ATOM 1286 C CA . TYR A 1 191 ? 18.101 -4.798 -12.362 1.00 90.69 191 TYR A CA 1
ATOM 1287 C C . TYR A 1 191 ? 18.353 -4.883 -13.881 1.00 90.69 191 TYR A C 1
ATOM 1289 O O . TYR A 1 191 ? 18.729 -3.895 -14.510 1.00 90.69 191 TYR A O 1
ATOM 1297 N N . SER A 1 192 ? 18.160 -6.064 -14.479 1.00 90.50 192 SER A N 1
ATOM 1298 C CA . SER A 1 192 ? 18.399 -6.333 -15.903 1.00 90.50 192 SER A CA 1
ATOM 1299 C C . SER A 1 192 ? 17.191 -6.053 -16.803 1.00 90.50 192 SER A C 1
ATOM 1301 O O . SER A 1 192 ? 17.300 -6.152 -18.025 1.00 90.50 192 SER A O 1
ATOM 1303 N N . SER A 1 193 ? 16.046 -5.698 -16.220 1.00 91.69 193 SER A N 1
ATOM 1304 C CA . SER A 1 193 ? 14.820 -5.337 -16.931 1.00 91.69 193 SER A CA 1
ATOM 1305 C C . SER A 1 193 ? 14.758 -3.830 -17.177 1.00 91.69 193 SER A C 1
ATOM 1307 O O . SER A 1 193 ? 15.343 -3.040 -16.439 1.00 91.69 193 SER A O 1
ATOM 1309 N N . ALA A 1 194 ? 14.016 -3.396 -18.196 1.00 90.12 194 ALA A N 1
ATOM 1310 C CA . ALA A 1 194 ? 13.719 -1.979 -18.453 1.00 90.12 194 ALA A CA 1
ATOM 1311 C C . ALA A 1 194 ? 12.602 -1.423 -17.547 1.00 90.12 194 ALA A C 1
ATOM 1313 O O . ALA A 1 194 ? 11.975 -0.424 -17.890 1.00 90.12 194 ALA A O 1
ATOM 1314 N N . GLY A 1 195 ? 12.346 -2.087 -16.415 1.00 91.81 195 GLY A N 1
ATOM 1315 C CA . GLY A 1 195 ? 11.318 -1.725 -15.449 1.00 91.81 195 GLY A CA 1
ATOM 1316 C C . GLY A 1 195 ? 11.418 -0.275 -14.983 1.00 91.81 195 GLY A C 1
ATOM 1317 O O . GLY A 1 195 ? 12.524 0.248 -14.808 1.00 91.81 195 GLY A O 1
ATOM 1318 N N . VAL A 1 196 ? 10.258 0.350 -14.781 1.00 95.38 196 VAL A N 1
ATOM 1319 C CA . VAL A 1 196 ? 10.100 1.710 -14.245 1.00 95.38 196 VAL A CA 1
ATOM 1320 C C . VAL A 1 196 ? 9.012 1.759 -13.182 1.00 95.38 196 VAL A C 1
ATOM 1322 O O . VAL A 1 196 ? 8.079 0.954 -13.203 1.00 95.38 196 VAL A O 1
ATOM 1325 N N . GLY A 1 197 ? 9.085 2.753 -12.298 1.00 95.38 197 GLY A N 1
ATOM 1326 C CA . GLY A 1 197 ? 8.018 3.025 -11.335 1.00 95.38 197 GLY A CA 1
ATOM 1327 C C . GLY A 1 197 ? 7.928 1.988 -10.217 1.00 95.38 197 GLY A C 1
ATOM 1328 O O . GLY A 1 197 ? 6.831 1.687 -9.748 1.00 95.38 197 GLY A O 1
ATOM 1329 N N . ASN A 1 198 ? 9.060 1.403 -9.819 1.00 97.81 198 ASN A N 1
ATOM 1330 C CA . ASN A 1 198 ? 9.099 0.398 -8.762 1.00 97.81 198 ASN A CA 1
ATOM 1331 C C . ASN A 1 198 ? 9.305 1.105 -7.420 1.00 97.81 198 ASN A C 1
ATOM 1333 O O . ASN A 1 198 ? 10.407 1.553 -7.090 1.00 97.81 198 ASN A O 1
ATOM 1337 N N . TYR A 1 199 ? 8.215 1.265 -6.672 1.00 98.62 199 TYR A N 1
ATOM 1338 C CA . TYR A 1 199 ? 8.169 2.125 -5.492 1.00 98.62 199 TYR A CA 1
ATOM 1339 C C . TYR A 1 199 ? 8.111 1.331 -4.193 1.00 98.62 199 TYR A C 1
ATOM 1341 O O . TYR A 1 199 ? 7.410 0.327 -4.107 1.00 98.62 199 TYR A O 1
ATOM 1349 N N . GLY A 1 200 ? 8.756 1.826 -3.140 1.00 98.75 200 GLY A N 1
ATOM 1350 C CA . GLY A 1 200 ? 8.497 1.316 -1.796 1.00 98.75 200 GLY A CA 1
ATOM 1351 C C . GLY A 1 200 ? 7.054 1.606 -1.395 1.00 98.75 200 GLY A C 1
ATOM 1352 O O . GLY A 1 200 ? 6.239 0.697 -1.232 1.00 98.75 200 GLY A O 1
ATOM 1353 N N . ILE A 1 201 ? 6.719 2.891 -1.299 1.00 98.88 201 ILE A N 1
ATOM 1354 C CA . ILE A 1 201 ? 5.369 3.376 -1.005 1.00 98.88 201 ILE A CA 1
ATOM 1355 C C . ILE A 1 201 ? 4.938 4.356 -2.088 1.00 98.88 201 ILE A C 1
ATOM 1357 O O . ILE A 1 201 ? 5.664 5.290 -2.428 1.00 98.88 201 ILE A O 1
ATOM 1361 N N . TYR A 1 202 ? 3.723 4.176 -2.588 1.00 98.44 202 TYR A N 1
ATOM 1362 C CA . TYR A 1 202 ? 3.134 5.030 -3.597 1.00 98.44 202 TYR A CA 1
ATOM 1363 C C . TYR A 1 202 ? 1.813 5.628 -3.113 1.00 98.44 202 TYR A C 1
ATOM 1365 O O . TYR A 1 202 ? 0.849 4.902 -2.875 1.00 98.44 202 TYR A O 1
ATOM 1373 N N . LEU A 1 203 ? 1.771 6.951 -2.954 1.00 97.56 203 LEU A N 1
ATOM 1374 C CA . LEU A 1 203 ? 0.584 7.717 -2.586 1.00 97.56 203 LEU A CA 1
ATOM 1375 C C . LEU A 1 203 ? 0.037 8.409 -3.838 1.00 97.56 203 LEU A C 1
ATOM 1377 O O . LEU A 1 203 ? 0.637 9.358 -4.344 1.00 97.56 203 LEU A O 1
ATOM 1381 N N . ASN A 1 204 ? -1.111 7.949 -4.327 1.00 95.25 204 ASN A N 1
ATOM 1382 C CA . ASN A 1 204 ? -1.778 8.514 -5.497 1.00 95.25 204 ASN A CA 1
ATOM 1383 C C . ASN A 1 204 ? -3.184 8.966 -5.101 1.00 95.25 204 ASN A C 1
ATOM 1385 O O . ASN A 1 204 ? -4.147 8.207 -5.194 1.00 95.25 204 ASN A O 1
ATOM 1389 N N . GLY A 1 205 ? -3.271 10.185 -4.562 1.00 90.88 205 GLY A N 1
ATOM 1390 C CA . GLY A 1 205 ? -4.539 10.747 -4.084 1.00 90.88 205 GLY A CA 1
ATOM 1391 C C . GLY A 1 205 ? -5.004 10.162 -2.751 1.00 90.88 205 GLY A C 1
ATOM 1392 O O . GLY A 1 205 ? -6.185 10.239 -2.418 1.00 90.88 205 GLY A O 1
ATOM 1393 N N . ALA A 1 206 ? -4.080 9.583 -1.980 1.00 94.38 206 ALA A N 1
ATOM 1394 C CA . ALA A 1 206 ? -4.379 9.001 -0.682 1.00 94.38 206 ALA A CA 1
ATOM 1395 C C . ALA A 1 206 ? -4.887 10.058 0.314 1.00 94.38 206 ALA A C 1
ATOM 1397 O O . ALA A 1 206 ? -4.418 11.200 0.354 1.00 94.38 206 ALA A O 1
ATOM 1398 N N . THR A 1 207 ? -5.816 9.649 1.178 1.00 95.81 207 THR A N 1
ATOM 1399 C CA . THR A 1 207 ? -6.272 10.462 2.315 1.00 95.81 207 THR A CA 1
ATOM 1400 C C . THR A 1 207 ? -5.807 9.828 3.618 1.00 95.81 207 THR A C 1
ATOM 1402 O O . THR A 1 207 ? -6.192 8.707 3.943 1.00 95.81 207 THR A O 1
ATOM 1405 N N . LEU A 1 208 ? -4.983 10.546 4.379 1.00 96.94 208 LEU A N 1
ATOM 1406 C CA . LEU A 1 208 ? -4.421 10.081 5.644 1.00 96.94 208 LEU A CA 1
ATOM 1407 C C . LEU A 1 208 ? -4.937 10.970 6.781 1.00 96.94 208 LEU A C 1
ATOM 1409 O O . LEU A 1 208 ? -4.498 12.107 6.949 1.00 96.94 208 LEU A O 1
ATOM 1413 N N . THR A 1 209 ? -5.882 10.454 7.563 1.00 97.50 209 THR A N 1
ATOM 1414 C CA . THR A 1 209 ? -6.373 11.092 8.792 1.00 97.50 209 THR A CA 1
ATOM 1415 C C . THR A 1 209 ? -5.821 10.311 9.972 1.00 97.50 209 THR A C 1
ATOM 1417 O O . THR A 1 209 ? -6.357 9.267 10.326 1.00 97.50 209 THR A O 1
ATOM 1420 N N . VAL A 1 210 ? -4.693 10.768 10.512 1.00 97.69 210 VAL A N 1
ATOM 1421 C CA . VAL A 1 210 ? -3.921 10.041 11.523 1.00 97.69 210 VAL A CA 1
ATOM 1422 C C . VAL A 1 210 ? -3.336 11.040 12.528 1.00 97.69 210 VAL A C 1
ATOM 1424 O O . VAL A 1 210 ? -2.199 11.483 12.368 1.00 97.69 210 VAL A O 1
ATOM 1427 N N . PRO A 1 211 ? -4.117 11.482 13.530 1.00 96.81 211 PRO A N 1
ATOM 1428 C CA . PRO A 1 211 ? -3.799 12.656 14.333 1.00 96.81 211 PRO A CA 1
ATOM 1429 C C . PRO A 1 211 ? -2.532 12.497 15.179 1.00 96.81 211 PRO A C 1
ATOM 1431 O O . PRO A 1 211 ? -1.842 13.497 15.385 1.00 96.81 211 PRO A O 1
ATOM 1434 N N . ASN A 1 212 ? -2.188 11.288 15.634 1.00 96.31 212 ASN A N 1
ATOM 1435 C CA . ASN A 1 212 ? -1.083 11.072 16.573 1.00 96.31 212 ASN A CA 1
ATOM 1436 C C . ASN A 1 212 ? 0.236 10.651 15.912 1.00 96.31 212 ASN A C 1
ATOM 1438 O O . ASN A 1 212 ? 1.268 10.631 16.582 1.00 96.31 212 ASN A O 1
ATOM 1442 N N . GLY A 1 213 ? 0.249 10.392 14.603 1.00 96.88 213 GLY A N 1
ATOM 1443 C CA . GLY A 1 213 ? 1.498 10.236 13.867 1.00 96.88 213 GLY A CA 1
ATOM 1444 C C . GLY A 1 213 ? 1.429 9.281 12.685 1.00 96.88 213 GLY A C 1
ATOM 1445 O O . GLY A 1 213 ? 0.815 8.219 12.749 1.00 96.88 213 GLY A O 1
ATOM 1446 N N . ILE A 1 214 ? 2.134 9.648 11.619 1.00 98.56 214 ILE A N 1
ATOM 1447 C CA . ILE A 1 214 ? 2.351 8.814 10.439 1.00 98.56 214 ILE A CA 1
ATOM 1448 C C . ILE A 1 214 ? 3.853 8.622 10.270 1.00 98.56 214 ILE A C 1
ATOM 1450 O O . ILE A 1 214 ? 4.599 9.603 10.239 1.00 98.56 214 ILE A O 1
ATOM 1454 N N . LEU A 1 215 ? 4.280 7.375 10.108 1.00 98.75 215 LEU A N 1
ATOM 1455 C CA . LEU A 1 215 ? 5.646 7.004 9.765 1.00 98.75 215 LEU A CA 1
ATOM 1456 C C . LEU A 1 215 ? 5.653 6.207 8.461 1.00 98.75 215 LEU A C 1
ATOM 1458 O O . LEU A 1 215 ? 5.042 5.144 8.382 1.00 98.75 215 LEU A O 1
ATOM 1462 N N . LEU A 1 216 ? 6.364 6.709 7.455 1.00 98.88 216 LEU A N 1
ATOM 1463 C CA . LEU A 1 216 ? 6.592 6.032 6.185 1.00 98.88 216 LEU A CA 1
ATOM 1464 C C . LEU A 1 216 ? 8.069 5.678 6.055 1.00 98.88 216 LEU A C 1
ATOM 1466 O O . LEU A 1 216 ? 8.931 6.545 6.186 1.00 98.88 216 LEU A O 1
ATOM 1470 N N . THR A 1 217 ? 8.337 4.410 5.766 1.00 98.88 217 THR A N 1
ATOM 1471 C CA . THR A 1 217 ? 9.646 3.904 5.347 1.00 98.88 217 THR A CA 1
ATOM 1472 C C . THR A 1 217 ? 9.482 3.265 3.980 1.00 98.88 217 THR A C 1
ATOM 1474 O O . THR A 1 217 ? 8.722 2.314 3.828 1.00 98.88 217 THR A O 1
ATOM 1477 N N . GLY A 1 218 ? 10.156 3.790 2.966 1.00 98.69 218 GLY A N 1
ATOM 1478 C CA . GLY A 1 218 ? 10.039 3.278 1.607 1.00 98.69 218 GLY A CA 1
ATOM 1479 C C . GLY A 1 218 ? 11.401 3.013 0.996 1.00 98.69 218 GLY A C 1
ATOM 1480 O O . GLY A 1 218 ? 12.258 3.894 1.015 1.00 98.69 218 GLY A O 1
ATOM 1481 N N . THR A 1 219 ? 11.581 1.834 0.411 1.00 98.62 219 THR A N 1
ATOM 1482 C CA . THR A 1 219 ? 12.754 1.494 -0.399 1.00 98.62 219 THR A CA 1
ATOM 1483 C C . THR A 1 219 ? 12.307 1.222 -1.826 1.00 98.62 219 THR A C 1
ATOM 1485 O O . THR A 1 219 ? 11.464 0.355 -2.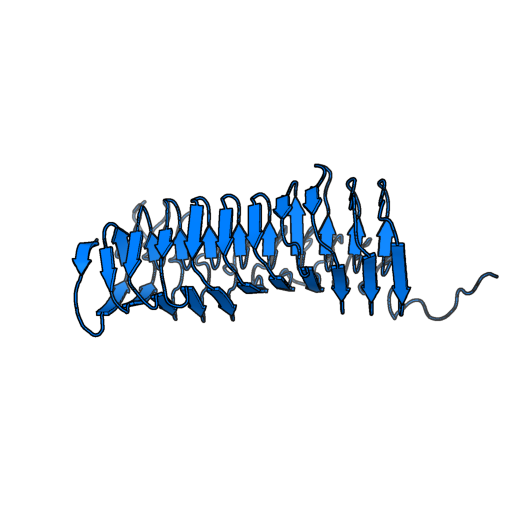058 1.00 98.62 219 THR A O 1
ATOM 1488 N N . GLY A 1 220 ? 12.840 1.988 -2.776 1.00 98.31 220 GLY A N 1
ATOM 1489 C CA . GLY A 1 220 ? 12.567 1.808 -4.196 1.00 98.31 220 GLY A CA 1
ATOM 1490 C C . GLY A 1 220 ? 13.111 0.483 -4.713 1.00 98.31 220 GLY A C 1
ATOM 1491 O O . GLY A 1 220 ? 14.011 -0.112 -4.126 1.00 98.31 220 GLY A O 1
ATOM 1492 N N . GLY A 1 221 ? 12.534 0.032 -5.818 1.00 97.50 221 GLY A N 1
ATOM 1493 C CA . GLY A 1 221 ? 12.875 -1.230 -6.455 1.00 97.50 221 GLY A CA 1
ATOM 1494 C C . GLY A 1 221 ? 14.086 -1.165 -7.388 1.00 97.50 221 GLY A C 1
ATOM 1495 O O . GLY A 1 221 ? 14.986 -0.343 -7.234 1.00 97.50 221 GLY A O 1
ATOM 1496 N N . GLU A 1 222 ? 14.108 -2.025 -8.399 1.00 95.88 222 GLU A N 1
ATOM 1497 C CA . GLU A 1 222 ? 15.201 -2.095 -9.371 1.00 95.88 222 GLU A CA 1
ATOM 1498 C C . GLU A 1 222 ? 14.713 -2.031 -10.820 1.00 95.88 222 GLU A C 1
ATOM 1500 O O . GLU A 1 222 ? 13.615 -2.480 -11.152 1.00 95.88 222 GLU A O 1
ATOM 1505 N N . GLY A 1 223 ? 15.565 -1.525 -11.713 1.00 95.12 223 GLY A N 1
ATOM 1506 C CA . GLY A 1 223 ? 15.348 -1.581 -13.156 1.00 95.12 223 GLY A CA 1
ATOM 1507 C C . GLY A 1 223 ? 16.189 -0.569 -13.924 1.00 95.12 223 GLY A C 1
ATOM 1508 O O . GLY A 1 223 ? 16.515 0.507 -13.435 1.00 95.12 223 GLY A O 1
ATOM 1509 N N . SER A 1 224 ? 16.510 -0.871 -15.176 1.00 94.25 224 SER A N 1
ATOM 1510 C CA . SER A 1 224 ? 17.304 0.017 -16.035 1.00 94.25 224 SER A CA 1
ATOM 1511 C C . SER A 1 224 ? 16.550 1.261 -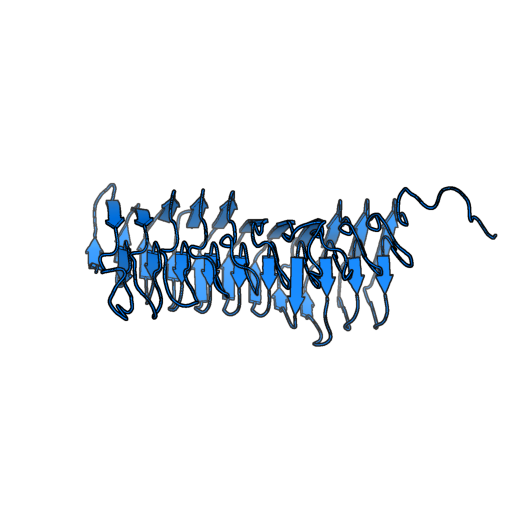16.537 1.00 94.25 224 SER A C 1
ATOM 1513 O O . SER A 1 224 ? 17.196 2.179 -17.042 1.00 94.25 224 SER A O 1
ATOM 1515 N N . GLY A 1 225 ? 15.218 1.325 -16.384 1.00 88.00 225 GLY A N 1
ATOM 1516 C CA . GLY A 1 225 ? 14.377 2.435 -16.852 1.00 88.00 225 GLY A CA 1
ATOM 1517 C C . GLY A 1 225 ? 14.271 3.645 -15.905 1.00 88.00 225 GLY A C 1
ATOM 1518 O O . GLY A 1 225 ? 13.888 4.724 -16.358 1.00 88.00 225 GLY A O 1
ATOM 1519 N N . GLY A 1 226 ? 14.649 3.505 -14.629 1.00 86.56 226 GLY A N 1
ATOM 1520 C CA . GLY A 1 226 ? 14.625 4.575 -13.617 1.00 86.56 226 GLY A CA 1
ATOM 1521 C C . GLY A 1 226 ? 13.274 4.771 -12.921 1.00 86.56 226 GLY A C 1
ATOM 1522 O O . GLY A 1 226 ? 12.347 3.981 -13.097 1.00 86.56 226 GLY A O 1
ATOM 1523 N N . PHE A 1 227 ? 13.161 5.849 -12.140 1.00 95.06 227 PHE A N 1
ATOM 1524 C CA . PHE A 1 227 ? 11.998 6.167 -11.298 1.00 95.06 227 PHE A CA 1
ATOM 1525 C C . PHE A 1 227 ? 11.688 5.084 -10.262 1.00 95.06 227 PHE A C 1
ATOM 1527 O O . PHE A 1 227 ? 10.545 4.667 -10.094 1.00 95.06 227 PHE A O 1
ATOM 1534 N N . HIS A 1 228 ? 12.706 4.624 -9.545 1.00 97.31 228 HIS A N 1
ATOM 1535 C CA . HIS A 1 228 ? 12.535 3.695 -8.431 1.00 97.31 228 HIS A CA 1
ATOM 1536 C C . HIS A 1 228 ? 12.571 4.492 -7.136 1.00 97.31 228 HIS A C 1
ATOM 1538 O O . HIS A 1 228 ? 13.631 4.746 -6.578 1.00 97.31 228 HIS A O 1
ATOM 1544 N N . HIS A 1 229 ? 11.429 5.005 -6.697 1.00 98.31 229 HIS A N 1
ATOM 1545 C CA . HIS A 1 229 ? 11.357 5.851 -5.503 1.00 98.31 229 HIS A CA 1
ATOM 1546 C C . HIS A 1 229 ? 11.172 5.053 -4.213 1.00 98.31 229 HIS A C 1
ATOM 1548 O O . HIS A 1 229 ? 10.408 4.091 -4.185 1.00 98.31 229 HIS A O 1
ATOM 1554 N N . GLY A 1 230 ? 11.781 5.510 -3.120 1.00 98.56 230 GLY A N 1
ATOM 1555 C CA . GLY A 1 230 ? 11.452 5.020 -1.784 1.00 98.56 230 GLY A CA 1
ATOM 1556 C C . GLY A 1 230 ? 9.990 5.295 -1.463 1.00 98.56 230 GLY A C 1
ATOM 1557 O O . GLY A 1 230 ? 9.181 4.374 -1.352 1.00 98.56 230 GLY A O 1
ATOM 1558 N N . VAL A 1 231 ? 9.633 6.575 -1.399 1.00 98.69 231 VAL A N 1
ATOM 1559 C CA . VAL A 1 231 ? 8.247 7.031 -1.284 1.00 98.69 231 VAL A CA 1
ATOM 1560 C C . VAL A 1 231 ? 7.932 8.026 -2.393 1.00 98.69 231 VAL A C 1
ATOM 1562 O O . VAL A 1 231 ? 8.696 8.958 -2.628 1.00 98.69 231 VAL A O 1
ATOM 1565 N N . SER A 1 232 ? 6.797 7.858 -3.066 1.00 97.88 232 SER A N 1
ATOM 1566 C CA . SER A 1 232 ? 6.330 8.773 -4.108 1.00 97.88 232 SER A CA 1
ATOM 1567 C C . SER A 1 232 ? 4.936 9.306 -3.794 1.00 97.88 232 SER A C 1
ATOM 1569 O O . SER A 1 232 ? 4.041 8.541 -3.439 1.00 97.88 232 SER A O 1
ATOM 1571 N N . ILE A 1 233 ? 4.765 10.620 -3.930 1.00 95.50 233 ILE A N 1
ATOM 1572 C CA . ILE A 1 233 ? 3.505 11.353 -3.786 1.00 95.50 233 ILE A CA 1
ATOM 1573 C C . ILE A 1 233 ? 3.187 11.954 -5.155 1.00 95.50 233 ILE A C 1
ATOM 1575 O O . ILE A 1 233 ? 3.806 12.940 -5.559 1.00 95.50 233 ILE A O 1
ATOM 1579 N N . GLU A 1 234 ? 2.263 11.338 -5.887 1.00 86.25 234 GLU A N 1
ATOM 1580 C CA . GLU A 1 234 ? 1.979 11.652 -7.296 1.00 86.25 234 GLU A CA 1
ATOM 1581 C C . GLU A 1 234 ? 0.745 12.524 -7.500 1.00 86.25 234 GLU A C 1
ATOM 1583 O O . GLU A 1 234 ? -0.034 12.742 -6.577 1.00 86.25 234 GLU A O 1
ATOM 1588 N N . THR A 1 235 ? 0.616 13.010 -8.739 1.00 62.00 235 THR A N 1
ATOM 1589 C CA . THR A 1 235 ? -0.061 14.221 -9.255 1.00 62.00 235 THR A CA 1
ATOM 1590 C C . THR A 1 235 ? -1.442 14.601 -8.701 1.00 62.00 235 THR A C 1
ATOM 1592 O O . THR A 1 235 ? -1.851 15.756 -8.843 1.00 62.00 235 THR A O 1
ATOM 1595 N N . THR A 1 236 ? -2.158 13.704 -8.028 1.00 69.88 236 THR A N 1
ATOM 1596 C CA . THR A 1 236 ? -3.379 14.034 -7.280 1.00 69.88 236 THR A CA 1
ATOM 1597 C C . THR A 1 236 ? -3.059 14.344 -5.817 1.00 69.88 236 THR A C 1
ATOM 1599 O O . THR A 1 236 ? -2.520 13.500 -5.101 1.00 69.88 236 THR A O 1
ATOM 1602 N N . SER A 1 237 ? -3.421 15.548 -5.359 1.00 69.94 237 SER A N 1
ATOM 1603 C CA . SER A 1 237 ? -3.168 16.027 -3.992 1.00 69.94 237 SER A CA 1
ATOM 1604 C C . SER A 1 237 ? -3.549 14.989 -2.933 1.00 69.94 237 SER A C 1
ATOM 1606 O O . SER A 1 237 ? -4.719 14.625 -2.809 1.00 69.94 237 SER A O 1
ATOM 1608 N N . SER A 1 238 ? -2.568 14.549 -2.144 1.00 80.25 238 SER A N 1
ATOM 1609 C CA . SER A 1 238 ? -2.824 13.730 -0.958 1.00 80.25 238 SER A CA 1
ATOM 1610 C C . SER A 1 238 ? -3.193 14.644 0.209 1.00 80.25 238 SER A C 1
ATOM 1612 O O . SER A 1 238 ? -2.544 15.667 0.435 1.00 80.25 238 SER A O 1
ATOM 1614 N N . THR A 1 239 ? -4.238 14.290 0.956 1.00 84.19 239 THR A N 1
ATOM 1615 C CA . THR A 1 239 ? -4.668 15.073 2.125 1.00 84.19 239 THR A CA 1
ATOM 1616 C C . THR A 1 239 ? -4.146 14.413 3.388 1.00 84.19 239 THR A C 1
ATOM 1618 O O . THR A 1 239 ? -4.427 13.237 3.621 1.00 84.19 239 THR A O 1
ATOM 1621 N N . VAL A 1 240 ? -3.407 15.162 4.209 1.00 90.75 240 VAL A N 1
ATOM 1622 C CA . VAL A 1 240 ? -2.810 14.642 5.442 1.00 90.75 240 VAL A CA 1
ATOM 1623 C C . VAL A 1 240 ? -3.246 15.478 6.639 1.00 90.75 240 VAL A C 1
ATOM 1625 O O . VAL A 1 240 ? -2.977 16.675 6.717 1.00 90.75 240 VAL A O 1
ATOM 1628 N N . THR A 1 241 ? -3.890 14.824 7.602 1.00 94.38 241 THR A N 1
ATOM 1629 C CA . THR A 1 241 ? -4.184 15.384 8.924 1.00 94.38 241 THR A CA 1
ATOM 1630 C C . THR A 1 241 ? -3.414 14.584 9.962 1.00 94.38 241 THR A C 1
ATOM 1632 O O . THR A 1 241 ? -3.780 13.451 10.260 1.00 94.38 241 THR A O 1
ATOM 1635 N N . SER A 1 242 ? -2.336 15.162 10.488 1.00 95.69 242 SER A N 1
ATOM 1636 C CA . SER A 1 242 ? -1.499 14.551 11.523 1.00 95.69 242 SER A CA 1
ATOM 1637 C C . SER A 1 242 ? -0.776 15.626 12.334 1.00 95.69 242 SER A C 1
ATOM 1639 O O . SER A 1 242 ? -0.487 16.707 11.819 1.00 95.69 242 SER A O 1
ATOM 1641 N N . SER A 1 243 ? -0.462 15.339 13.597 1.00 96.12 243 SER A N 1
ATOM 1642 C CA . SER A 1 243 ? 0.471 16.142 14.398 1.00 96.12 243 SER A CA 1
ATOM 1643 C C . SER A 1 243 ? 1.942 15.883 14.037 1.00 96.12 243 SER A C 1
ATOM 1645 O O . SER A 1 243 ? 2.796 16.738 14.278 1.00 96.12 243 SER A O 1
ATOM 1647 N N . SER A 1 244 ? 2.242 14.735 13.423 1.00 97.50 244 SER A N 1
ATOM 1648 C CA . SER A 1 244 ? 3.587 14.317 13.023 1.00 97.50 244 SER A CA 1
ATOM 1649 C C . SER A 1 244 ? 3.524 13.455 11.764 1.00 97.50 244 SER A C 1
ATOM 1651 O O . SER A 1 244 ? 2.929 12.376 11.772 1.00 97.50 244 SER A O 1
ATOM 1653 N N . PHE A 1 245 ? 4.126 13.910 10.669 1.00 97.94 245 PHE A N 1
ATOM 1654 C CA . PHE A 1 245 ? 4.244 13.113 9.450 1.00 97.94 245 PHE A CA 1
ATOM 1655 C C . PHE A 1 245 ? 5.716 12.917 9.119 1.00 97.94 245 PHE A C 1
ATOM 1657 O O . PHE A 1 245 ? 6.428 13.890 8.893 1.00 97.94 245 PHE A O 1
ATOM 1664 N N . ARG A 1 246 ? 6.186 11.671 9.138 1.00 98.69 246 ARG A N 1
ATOM 1665 C CA . ARG A 1 246 ? 7.603 11.338 9.019 1.00 98.69 246 ARG A CA 1
ATOM 1666 C C . ARG A 1 246 ? 7.855 10.448 7.815 1.00 98.69 246 ARG A C 1
ATOM 1668 O O . ARG A 1 246 ? 7.286 9.364 7.718 1.00 98.69 246 ARG A O 1
ATOM 1675 N N . PHE A 1 247 ? 8.770 10.883 6.965 1.00 98.75 247 PHE A N 1
ATOM 1676 C CA . PHE A 1 247 ? 9.508 10.023 6.053 1.00 98.75 247 PHE A CA 1
ATOM 1677 C C . PHE A 1 247 ? 10.822 9.684 6.744 1.00 98.75 247 PHE A C 1
ATOM 1679 O O . PHE A 1 247 ? 11.607 10.589 7.034 1.00 98.75 247 PHE A O 1
ATOM 1686 N N . GLN A 1 248 ? 11.027 8.412 7.066 1.00 98.56 248 GLN A N 1
ATOM 1687 C CA . GLN A 1 248 ? 12.211 7.959 7.788 1.00 98.56 248 GLN A CA 1
ATOM 1688 C C . GLN A 1 248 ? 12.862 6.798 7.047 1.00 98.56 248 GLN A C 1
ATOM 1690 O O . GLN A 1 248 ? 12.152 5.906 6.587 1.00 98.56 248 GLN A O 1
ATOM 1695 N N . ASN A 1 249 ? 14.193 6.796 6.945 1.00 98.38 249 ASN A N 1
ATOM 1696 C CA . ASN A 1 249 ? 14.954 5.729 6.284 1.00 98.38 249 ASN A CA 1
ATOM 1697 C C . ASN A 1 249 ? 14.465 5.461 4.846 1.00 98.38 249 ASN A C 1
ATOM 1699 O O . ASN A 1 249 ? 14.342 4.313 4.418 1.00 98.38 249 ASN A O 1
ATOM 1703 N N . CYS A 1 250 ? 14.097 6.519 4.120 1.00 98.62 250 CYS A N 1
ATOM 1704 C CA . CYS A 1 250 ? 13.536 6.397 2.777 1.00 98.62 250 CYS A CA 1
ATOM 1705 C C . CYS A 1 250 ? 14.656 6.406 1.736 1.00 98.62 250 CYS A C 1
ATOM 1707 O O . CYS A 1 250 ? 15.473 7.322 1.714 1.00 98.62 250 CYS A O 1
ATOM 1709 N N . MET A 1 251 ? 14.675 5.413 0.852 1.00 98.25 251 MET A N 1
ATOM 1710 C CA . MET A 1 251 ? 15.771 5.185 -0.087 1.00 98.25 251 MET A CA 1
ATOM 1711 C C . MET A 1 251 ? 15.245 4.973 -1.505 1.00 98.25 251 MET A C 1
ATOM 1713 O O . MET A 1 251 ? 14.356 4.152 -1.725 1.00 98.25 251 MET A O 1
ATOM 1717 N N . GLY A 1 252 ? 15.812 5.688 -2.476 1.00 97.81 252 GLY A N 1
ATOM 1718 C CA . GLY A 1 252 ? 15.593 5.396 -3.890 1.00 97.81 252 GLY A CA 1
ATOM 1719 C C . GLY A 1 252 ? 16.189 4.041 -4.283 1.00 97.81 252 GLY A C 1
ATOM 1720 O O . GLY A 1 252 ? 17.153 3.571 -3.695 1.00 97.81 252 GLY A O 1
ATOM 1721 N N . GLY A 1 253 ? 15.615 3.413 -5.294 1.00 96.44 253 GLY A N 1
ATOM 1722 C CA . GLY A 1 253 ? 16.042 2.136 -5.840 1.00 96.44 253 GLY A CA 1
ATOM 1723 C C . GLY A 1 253 ? 17.236 2.225 -6.794 1.00 96.44 253 GLY A C 1
ATOM 1724 O O . GLY A 1 253 ? 17.969 3.213 -6.825 1.00 96.44 253 GLY A O 1
ATOM 1725 N N . SER A 1 254 ? 17.443 1.189 -7.600 1.00 94.12 254 SER A N 1
ATOM 1726 C CA . SER A 1 254 ? 18.661 1.036 -8.409 1.00 94.12 254 SER A CA 1
ATOM 1727 C C . SER A 1 254 ? 18.387 1.003 -9.911 1.00 94.12 254 SER A C 1
ATOM 1729 O O . SER A 1 254 ? 17.492 0.295 -10.371 1.00 94.12 254 SER A O 1
ATOM 1731 N N . GLY A 1 255 ? 19.237 1.686 -10.686 1.00 91.50 255 GLY A N 1
ATOM 1732 C CA . GLY A 1 255 ? 19.228 1.662 -12.156 1.00 91.50 255 GLY A CA 1
ATOM 1733 C C . GLY A 1 255 ? 18.453 2.823 -12.788 1.00 91.50 255 GLY A C 1
ATOM 1734 O O . GLY A 1 255 ? 17.660 3.482 -12.134 1.00 91.50 255 GLY A O 1
ATOM 1735 N N . GLY A 1 256 ? 18.696 3.113 -14.068 1.00 91.06 256 GLY A N 1
ATOM 1736 C CA . GLY A 1 256 ? 18.107 4.280 -14.744 1.00 91.06 256 GLY A CA 1
ATOM 1737 C C . GLY A 1 256 ? 18.384 5.613 -14.031 1.00 91.06 256 GLY A C 1
ATOM 1738 O O . GLY A 1 256 ? 19.393 5.744 -13.354 1.00 91.06 256 GLY A O 1
ATOM 1739 N N . ASN A 1 257 ? 17.523 6.617 -14.219 1.00 93.12 257 ASN A N 1
ATOM 1740 C CA . ASN A 1 257 ? 17.650 7.946 -13.601 1.00 93.12 257 ASN A CA 1
ATOM 1741 C C . ASN A 1 257 ? 16.491 8.221 -12.629 1.00 93.12 257 ASN A C 1
ATOM 1743 O O . ASN A 1 257 ? 15.456 7.558 -12.692 1.00 93.12 257 ASN A O 1
ATOM 1747 N N . SER A 1 258 ? 16.623 9.269 -11.811 1.00 95.50 258 SER A N 1
ATOM 1748 C CA . SER A 1 258 ? 15.524 9.800 -10.988 1.00 95.50 258 SER A CA 1
ATOM 1749 C C . SER A 1 258 ? 15.048 8.842 -9.894 1.00 95.50 258 SER A C 1
ATOM 1751 O O . SER A 1 258 ? 13.863 8.749 -9.608 1.00 95.50 258 SER A O 1
ATOM 1753 N N . ASN A 1 259 ? 15.959 8.135 -9.234 1.00 96.56 259 ASN A N 1
ATOM 1754 C CA . ASN A 1 259 ? 15.629 7.269 -8.102 1.00 96.56 259 ASN A CA 1
ATOM 1755 C C . ASN A 1 259 ? 15.640 8.079 -6.804 1.00 96.56 259 ASN A C 1
ATOM 1757 O O . ASN A 1 259 ? 16.669 8.209 -6.146 1.00 96.56 259 ASN A O 1
ATOM 1761 N N . TYR A 1 260 ? 14.508 8.693 -6.467 1.00 97.88 260 TYR A N 1
ATOM 1762 C CA . TYR A 1 260 ? 14.381 9.512 -5.256 1.00 97.88 260 TYR A CA 1
ATOM 1763 C C . TYR A 1 260 ? 14.115 8.718 -3.976 1.00 97.88 260 TYR A C 1
ATOM 1765 O O . TYR A 1 260 ? 13.318 7.785 -3.991 1.00 97.88 260 TYR A O 1
ATOM 1773 N N . GLY A 1 261 ? 14.702 9.130 -2.852 1.00 98.19 261 GLY A N 1
ATOM 1774 C CA . GLY A 1 261 ? 14.292 8.631 -1.534 1.00 98.19 261 GLY A CA 1
ATOM 1775 C C . GLY A 1 261 ? 12.840 8.994 -1.240 1.00 98.19 261 GLY A C 1
ATOM 1776 O O . GLY A 1 261 ? 12.011 8.122 -0.986 1.00 98.19 261 GLY A O 1
ATOM 1777 N N . VAL A 1 262 ? 12.512 10.277 -1.379 1.00 98.50 262 VAL A N 1
ATOM 1778 C CA . VAL A 1 262 ? 11.148 10.804 -1.357 1.00 98.50 262 VAL A CA 1
ATOM 1779 C C . VAL A 1 262 ? 10.926 11.717 -2.559 1.00 98.50 262 VAL A C 1
ATOM 1781 O O . VAL A 1 262 ? 11.658 12.687 -2.757 1.00 98.50 262 VAL A O 1
ATOM 1784 N N . ASN A 1 263 ? 9.888 11.422 -3.339 1.00 97.75 263 ASN A N 1
ATOM 1785 C CA . ASN A 1 263 ? 9.397 12.246 -4.437 1.00 97.75 263 ASN A CA 1
ATOM 1786 C C . ASN A 1 263 ? 8.073 12.921 -4.045 1.00 97.75 263 ASN A C 1
ATOM 1788 O O . ASN A 1 263 ? 7.056 12.244 -3.906 1.00 97.75 263 ASN A O 1
ATOM 1792 N N . ALA A 1 264 ? 8.066 14.243 -3.895 1.00 96.06 264 ALA A N 1
ATOM 1793 C CA . ALA A 1 264 ? 6.860 15.045 -3.700 1.00 96.06 264 ALA A CA 1
ATOM 1794 C C . ALA A 1 264 ? 6.473 15.747 -5.014 1.00 96.06 264 ALA A C 1
ATOM 1796 O O . ALA A 1 264 ? 6.774 16.929 -5.221 1.00 96.06 264 ALA A O 1
ATOM 1797 N N . ALA A 1 265 ? 5.816 14.995 -5.902 1.00 95.19 265 ALA A N 1
ATOM 1798 C CA . ALA A 1 265 ? 5.375 15.452 -7.222 1.00 95.19 265 ALA A CA 1
ATOM 1799 C C . ALA A 1 265 ? 3.951 16.034 -7.244 1.00 95.19 265 ALA A C 1
ATOM 1801 O O . ALA A 1 265 ? 3.566 16.693 -8.209 1.00 95.19 265 ALA A O 1
ATOM 1802 N N . ALA A 1 266 ? 3.180 15.839 -6.174 1.00 93.88 266 ALA A N 1
ATOM 1803 C CA . ALA A 1 266 ? 1.915 16.525 -5.927 1.00 93.88 266 ALA A CA 1
ATOM 1804 C C . ALA A 1 266 ? 1.949 17.367 -4.657 1.00 93.88 266 ALA A C 1
ATOM 1806 O O . ALA A 1 266 ? 2.829 17.226 -3.807 1.00 93.88 266 ALA A O 1
ATOM 1807 N N . ASN A 1 267 ? 0.952 18.247 -4.533 1.00 91.69 267 ASN A N 1
ATOM 1808 C CA . ASN A 1 267 ? 0.811 19.081 -3.353 1.00 91.69 267 ASN A CA 1
ATOM 1809 C C . ASN A 1 267 ? 0.631 18.209 -2.105 1.00 91.69 267 ASN A C 1
ATOM 1811 O O . ASN A 1 267 ? -0.271 17.370 -2.046 1.00 91.69 267 ASN A O 1
ATOM 1815 N N . LEU A 1 268 ? 1.463 18.470 -1.102 1.00 91.38 268 LEU A N 1
ATOM 1816 C CA . LEU A 1 268 ? 1.376 17.890 0.229 1.00 91.38 268 LEU A CA 1
ATOM 1817 C C . LEU A 1 268 ? 1.174 19.030 1.224 1.00 91.38 268 LEU A C 1
ATOM 1819 O O . LEU A 1 268 ? 2.036 19.896 1.371 1.00 91.38 268 LEU A O 1
ATOM 1823 N N . SER A 1 269 ? 0.038 19.038 1.916 1.00 90.56 269 SER A N 1
ATOM 1824 C CA . SER A 1 269 ? -0.269 20.065 2.908 1.00 90.56 269 SER A CA 1
ATOM 1825 C C . SER A 1 269 ? -0.665 19.448 4.242 1.00 90.56 269 SER A C 1
ATOM 1827 O O . SER A 1 269 ? -1.476 18.525 4.290 1.00 90.56 269 SER A O 1
ATOM 1829 N N . MET A 1 270 ? -0.102 19.997 5.315 1.00 92.38 270 MET A N 1
ATOM 1830 C CA . MET A 1 270 ? -0.501 19.763 6.695 1.00 92.38 270 MET A CA 1
ATOM 1831 C C . MET A 1 270 ? -0.973 21.088 7.296 1.00 92.38 270 MET A C 1
ATOM 1833 O O . MET A 1 270 ? -0.257 22.086 7.251 1.00 92.38 270 MET A O 1
ATOM 1837 N N . ALA A 1 271 ? -2.168 21.102 7.886 1.00 90.75 271 ALA A N 1
ATOM 1838 C CA . ALA A 1 271 ? -2.704 22.292 8.557 1.00 90.75 271 ALA A CA 1
ATOM 1839 C C . ALA A 1 271 ? -2.105 22.515 9.961 1.00 90.75 271 ALA A C 1
ATOM 1841 O O . ALA A 1 271 ? -2.125 23.626 10.486 1.00 90.75 271 ALA A O 1
ATOM 1842 N N . SER A 1 272 ? -1.581 21.454 10.574 1.00 92.06 272 SER A N 1
ATOM 1843 C CA . SER A 1 272 ? -1.018 21.424 11.926 1.00 92.06 272 SER A CA 1
ATOM 1844 C C . SER A 1 272 ? 0.191 20.487 11.977 1.00 92.06 272 SER A C 1
ATOM 1846 O O . SER A 1 272 ? 0.35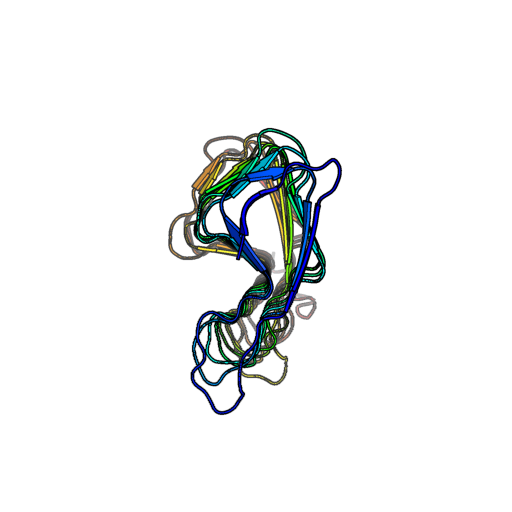8 19.661 11.084 1.00 92.06 272 SER A O 1
ATOM 1848 N N . GLY A 1 273 ? 0.988 20.560 13.044 1.00 95.81 273 GLY A N 1
ATOM 1849 C CA . GLY A 1 273 ? 2.062 19.598 13.297 1.00 95.81 273 GLY A CA 1
ATOM 1850 C C . GLY A 1 273 ? 3.357 19.861 12.528 1.00 95.81 273 GLY A C 1
ATOM 1851 O O . GLY A 1 273 ? 3.583 20.958 12.013 1.00 95.81 273 GLY A O 1
ATOM 1852 N N . THR A 1 274 ? 4.206 18.836 12.480 1.00 97.75 274 THR A N 1
ATOM 1853 C CA . THR A 1 274 ? 5.526 18.893 11.842 1.00 97.75 274 THR A CA 1
ATOM 1854 C C . THR A 1 274 ? 5.670 17.807 10.782 1.00 97.75 274 THR A C 1
ATOM 1856 O O . THR A 1 274 ? 5.332 16.643 11.014 1.00 97.75 274 THR A O 1
ATOM 1859 N N . LEU A 1 275 ? 6.215 18.196 9.633 1.00 98.12 275 LEU A N 1
ATOM 1860 C CA . LEU A 1 275 ? 6.640 17.309 8.561 1.00 98.12 275 LEU A CA 1
ATOM 1861 C C . LEU A 1 275 ? 8.135 17.011 8.706 1.00 98.12 275 LEU A C 1
ATOM 1863 O O . LEU A 1 275 ? 8.947 17.934 8.743 1.00 98.12 275 LEU A O 1
ATOM 1867 N N . TYR A 1 276 ? 8.500 15.737 8.770 1.00 98.62 276 TYR A N 1
ATOM 1868 C CA . TYR A 1 276 ? 9.876 15.288 8.937 1.00 98.62 276 TYR A CA 1
ATOM 1869 C C . TYR A 1 276 ? 10.363 14.507 7.721 1.00 98.62 276 TYR A C 1
ATOM 1871 O O . TYR A 1 276 ? 9.679 13.602 7.242 1.00 98.62 276 TYR A O 1
ATOM 1879 N N . PHE A 1 277 ? 11.589 14.802 7.307 1.00 98.50 277 PHE A N 1
ATOM 1880 C CA . PHE A 1 277 ? 12.393 13.978 6.413 1.00 98.50 277 PHE A CA 1
ATOM 1881 C C . PHE A 1 277 ? 13.675 13.621 7.168 1.00 98.50 277 PHE A C 1
ATOM 1883 O O . PHE A 1 277 ? 14.504 14.495 7.415 1.00 98.50 277 PHE A O 1
ATOM 1890 N N . ASN A 1 278 ? 13.808 12.373 7.606 1.00 98.12 278 ASN A N 1
ATOM 1891 C CA . ASN A 1 278 ? 14.961 11.897 8.367 1.00 98.12 278 ASN A CA 1
ATOM 1892 C C . ASN A 1 278 ? 15.589 10.708 7.640 1.00 98.12 278 ASN A C 1
ATOM 1894 O O . ASN A 1 278 ? 14.866 9.781 7.276 1.00 98.12 278 ASN A O 1
ATOM 1898 N N . ASP A 1 279 ? 16.907 10.717 7.457 1.00 97.56 279 ASP A N 1
ATOM 1899 C CA . ASP A 1 279 ? 17.638 9.612 6.824 1.00 97.56 279 ASP A CA 1
ATOM 1900 C C . ASP A 1 279 ? 17.051 9.266 5.445 1.00 97.56 279 ASP A C 1
ATOM 1902 O O . ASP A 1 279 ? 16.538 8.170 5.207 1.00 97.56 279 ASP A O 1
ATOM 1906 N N . VAL A 1 280 ? 17.050 10.247 4.540 1.00 98.38 280 VAL A N 1
ATOM 1907 C CA . VAL A 1 280 ? 16.473 10.095 3.200 1.00 98.38 280 VAL A CA 1
ATOM 1908 C C . VAL A 1 280 ? 17.579 10.127 2.157 1.00 98.38 280 VAL A C 1
ATOM 1910 O O . VAL A 1 280 ? 18.262 11.140 2.016 1.00 98.38 280 VAL A O 1
ATOM 1913 N N . SER A 1 281 ? 17.726 9.052 1.383 1.00 97.31 281 SER A N 1
ATOM 1914 C CA . SER A 1 281 ? 18.780 8.915 0.379 1.00 97.31 281 SER A CA 1
ATOM 1915 C C . SER A 1 281 ? 18.247 8.677 -1.030 1.00 97.31 281 SER A C 1
ATOM 1917 O O . SER A 1 281 ? 17.270 7.959 -1.248 1.00 97.31 281 SER A O 1
ATOM 1919 N N . GLY A 1 282 ? 18.927 9.256 -2.018 1.00 96.75 282 GLY A N 1
ATOM 1920 C CA . GLY A 1 282 ? 18.742 8.880 -3.411 1.00 96.75 282 GLY A CA 1
ATOM 1921 C C . GLY A 1 282 ? 19.140 7.425 -3.650 1.00 96.75 282 GLY A C 1
ATOM 1922 O O . GLY A 1 282 ? 19.831 6.797 -2.847 1.00 96.75 282 GLY A O 1
ATOM 1923 N N . GLY A 1 283 ? 18.684 6.897 -4.774 1.00 94.69 283 GLY A N 1
ATOM 1924 C CA . GLY A 1 283 ? 19.048 5.580 -5.259 1.00 94.69 283 GLY A CA 1
ATOM 1925 C C . GLY A 1 283 ? 20.404 5.536 -5.951 1.00 94.69 283 GLY A C 1
ATOM 1926 O O . GLY A 1 283 ? 21.121 6.533 -6.026 1.00 94.69 283 GLY A O 1
ATOM 1927 N N . SER A 1 284 ? 20.753 4.373 -6.488 1.00 91.50 284 SER A N 1
ATOM 1928 C CA . SER A 1 284 ? 22.052 4.133 -7.127 1.00 91.50 284 SER A CA 1
ATOM 1929 C C . SER A 1 284 ? 21.944 4.052 -8.647 1.00 91.50 284 SER A C 1
ATOM 1931 O O . SER A 1 284 ? 20.874 3.753 -9.189 1.00 91.50 284 SER A O 1
ATOM 1933 N N . ASN A 1 285 ? 23.083 4.245 -9.321 1.00 84.62 285 ASN A N 1
ATOM 1934 C CA . ASN A 1 285 ? 23.231 4.212 -10.778 1.00 84.62 285 ASN A CA 1
ATOM 1935 C C . ASN A 1 285 ? 22.463 5.319 -11.529 1.00 84.62 285 ASN A C 1
ATOM 1937 O O . ASN A 1 285 ? 21.391 5.760 -11.130 1.00 84.62 285 ASN A O 1
ATOM 1941 N N . GLY A 1 286 ? 23.036 5.775 -12.645 1.00 83.69 286 GLY A N 1
ATOM 1942 C CA . GLY A 1 286 ? 22.490 6.871 -13.447 1.00 83.69 286 GLY A CA 1
ATOM 1943 C C . GLY A 1 286 ? 22.624 8.245 -12.793 1.00 83.69 286 GLY A C 1
ATOM 1944 O O . GLY A 1 286 ? 23.516 8.501 -11.989 1.00 83.69 286 GLY A O 1
ATOM 1945 N N . THR A 1 287 ? 21.781 9.175 -13.223 1.00 86.19 287 THR A N 1
ATOM 1946 C CA . THR A 1 287 ? 21.854 10.599 -12.881 1.00 86.19 287 THR A CA 1
ATOM 1947 C C . THR A 1 287 ? 20.566 11.076 -12.220 1.00 86.19 287 THR A C 1
ATOM 1949 O O . THR A 1 287 ? 19.504 10.478 -12.385 1.00 86.19 287 THR A O 1
ATOM 1952 N N . THR A 1 288 ? 20.642 12.207 -11.513 1.00 91.50 288 THR A N 1
ATOM 1953 C CA . THR A 1 288 ? 19.494 12.857 -10.849 1.00 91.50 288 THR A CA 1
ATOM 1954 C C . THR A 1 288 ? 18.839 12.005 -9.760 1.00 91.50 288 THR A C 1
ATOM 1956 O O . THR A 1 288 ? 17.626 11.963 -9.667 1.00 91.50 288 THR A O 1
ATOM 1959 N N . ASN A 1 289 ? 19.621 11.327 -8.925 1.00 94.38 289 ASN A N 1
ATOM 1960 C CA . ASN A 1 289 ? 19.109 10.573 -7.779 1.00 94.38 289 ASN A CA 1
ATOM 1961 C C . ASN A 1 289 ? 19.266 11.418 -6.509 1.00 94.38 289 ASN A C 1
ATOM 1963 O O . ASN A 1 289 ? 20.369 11.544 -5.977 1.00 94.38 289 ASN A O 1
ATOM 1967 N N . TYR A 1 290 ? 18.167 12.013 -6.060 1.00 95.69 290 TYR A N 1
ATOM 1968 C CA . TYR A 1 290 ? 18.109 12.875 -4.877 1.00 95.69 290 TYR A CA 1
ATOM 1969 C C . TYR A 1 290 ? 17.504 12.147 -3.682 1.00 95.69 290 TYR A C 1
ATOM 1971 O O . TYR A 1 290 ? 16.593 11.339 -3.848 1.00 95.69 290 TYR A O 1
ATOM 1979 N N . GLY A 1 291 ? 17.938 12.483 -2.471 1.00 96.88 291 GLY A N 1
ATOM 1980 C CA . GLY A 1 291 ? 17.246 12.044 -1.258 1.00 96.88 291 GLY A CA 1
ATOM 1981 C C . GLY A 1 291 ? 15.816 12.551 -1.252 1.00 96.88 291 GLY A C 1
ATOM 1982 O O . GLY A 1 291 ? 14.869 11.776 -1.329 1.00 96.88 291 GLY A O 1
ATOM 1983 N N . LEU A 1 292 ? 15.662 13.869 -1.258 1.00 97.56 292 LEU A N 1
ATOM 1984 C CA . LEU A 1 292 ? 14.369 14.534 -1.290 1.00 97.56 292 LEU A CA 1
ATOM 1985 C C . LEU A 1 292 ? 14.239 15.346 -2.579 1.00 97.56 292 LEU A C 1
ATOM 1987 O O . LEU A 1 292 ? 15.008 16.277 -2.807 1.00 97.56 292 LEU A O 1
ATOM 1991 N N . TYR A 1 293 ? 13.243 15.020 -3.400 1.00 96.94 293 TYR A N 1
ATOM 1992 C CA . TYR A 1 293 ? 12.874 15.798 -4.579 1.00 96.94 293 TYR A CA 1
ATOM 1993 C C . TYR A 1 293 ? 11.466 16.369 -4.413 1.00 96.94 293 TYR A C 1
ATOM 1995 O O . TYR A 1 293 ? 10.512 15.629 -4.180 1.00 96.94 293 TYR A O 1
ATOM 2003 N N . ILE A 1 294 ? 11.335 17.692 -4.523 1.00 96.06 294 ILE A N 1
ATOM 2004 C CA . ILE A 1 294 ? 10.066 18.416 -4.393 1.00 96.06 294 ILE A CA 1
ATOM 2005 C C . ILE A 1 294 ? 9.829 19.196 -5.686 1.00 96.06 294 ILE A C 1
ATOM 2007 O O . ILE A 1 294 ? 10.556 20.147 -5.974 1.00 96.06 294 ILE A O 1
ATOM 2011 N N . SER A 1 295 ? 8.810 18.809 -6.455 1.00 95.38 295 SER A N 1
ATOM 2012 C CA . SER A 1 295 ? 8.398 19.506 -7.686 1.00 95.38 295 SER A CA 1
ATOM 2013 C C . SER A 1 295 ? 7.008 20.145 -7.591 1.00 95.38 295 SER A C 1
ATOM 2015 O O . SER A 1 295 ? 6.591 20.853 -8.508 1.00 95.38 295 SER A O 1
ATOM 2017 N N . ALA A 1 296 ? 6.319 19.958 -6.462 1.00 94.19 296 ALA A N 1
ATOM 2018 C CA . ALA A 1 296 ? 5.035 20.571 -6.134 1.00 94.19 296 ALA A CA 1
ATOM 2019 C C . ALA A 1 296 ? 5.073 21.292 -4.772 1.00 94.19 296 ALA A C 1
ATOM 2021 O O . ALA A 1 296 ? 6.104 21.346 -4.102 1.00 94.19 296 ALA A O 1
ATOM 2022 N N . THR A 1 297 ? 3.953 21.889 -4.350 1.00 93.19 297 THR A N 1
ATOM 2023 C CA . THR A 1 297 ? 3.916 22.640 -3.086 1.00 93.19 297 THR A CA 1
ATOM 2024 C C . THR A 1 297 ? 3.895 21.687 -1.896 1.00 93.19 297 THR A C 1
ATOM 2026 O O . THR A 1 297 ? 2.944 20.927 -1.722 1.00 93.19 297 THR A O 1
ATOM 2029 N N . VAL A 1 298 ? 4.899 21.790 -1.028 1.00 94.75 298 VAL A N 1
ATOM 2030 C CA . VAL A 1 298 ? 4.916 21.140 0.287 1.00 94.75 298 VAL A CA 1
ATOM 2031 C C . VAL A 1 298 ? 4.746 22.212 1.360 1.00 94.75 298 VAL A C 1
ATOM 2033 O O . VAL A 1 298 ? 5.521 23.165 1.413 1.00 94.75 298 VAL A O 1
ATOM 2036 N N . SER A 1 299 ? 3.721 22.087 2.203 1.00 94.62 299 SER A N 1
ATOM 2037 C CA . SER A 1 299 ? 3.399 23.075 3.237 1.00 94.62 299 SER A CA 1
ATOM 2038 C C . SER A 1 299 ? 3.017 22.404 4.552 1.00 94.62 299 SER A C 1
ATOM 2040 O O . SER A 1 299 ? 2.151 21.535 4.585 1.00 94.62 299 SER A O 1
ATOM 2042 N N . ALA A 1 300 ? 3.648 22.827 5.642 1.00 95.81 300 ALA A N 1
ATOM 2043 C CA . ALA A 1 300 ? 3.324 22.437 7.009 1.00 95.81 300 ALA A CA 1
ATOM 2044 C C . ALA A 1 300 ? 3.719 23.584 7.958 1.00 95.81 300 ALA A C 1
ATOM 2046 O O . ALA A 1 300 ? 4.566 24.401 7.580 1.00 95.81 300 ALA A O 1
ATOM 2047 N N . PRO A 1 301 ? 3.175 23.658 9.188 1.00 97.19 301 PRO A N 1
ATOM 2048 C CA . PRO A 1 301 ? 3.610 24.653 10.172 1.00 97.19 301 PRO A CA 1
ATOM 2049 C C . PRO A 1 301 ? 5.106 24.576 10.491 1.00 97.19 301 PRO A C 1
ATOM 2051 O O . PRO A 1 301 ? 5.739 25.602 10.730 1.00 97.19 301 PRO A O 1
ATOM 2054 N N . ALA A 1 302 ? 5.670 23.368 10.473 1.00 97.94 302 ALA A N 1
ATOM 2055 C CA . ALA A 1 302 ? 7.102 23.129 10.550 1.00 97.94 302 ALA A CA 1
ATOM 2056 C C . ALA A 1 302 ? 7.503 22.014 9.577 1.00 97.94 302 ALA A C 1
ATOM 2058 O O . ALA A 1 302 ? 6.820 20.994 9.477 1.00 97.94 302 ALA A O 1
ATOM 2059 N N . ILE A 1 303 ? 8.628 22.202 8.886 1.00 98.38 303 ILE A N 1
ATOM 2060 C CA . ILE A 1 303 ? 9.270 21.186 8.046 1.00 98.38 303 ILE A CA 1
ATOM 2061 C C . ILE A 1 303 ? 10.701 21.020 8.558 1.00 98.38 303 ILE A C 1
ATOM 2063 O O . ILE A 1 303 ? 11.435 22.002 8.656 1.00 98.38 303 ILE A O 1
ATOM 2067 N N . ILE A 1 304 ? 11.087 19.794 8.907 1.00 98.38 304 ILE A N 1
ATOM 2068 C CA . ILE A 1 304 ? 12.412 19.462 9.438 1.00 98.38 304 ILE A CA 1
ATOM 2069 C C . ILE A 1 304 ? 13.037 18.383 8.557 1.00 98.38 304 ILE A C 1
ATOM 2071 O O . ILE A 1 304 ? 12.494 17.289 8.431 1.00 98.38 304 ILE A O 1
ATOM 2075 N N . GLY A 1 305 ? 14.190 18.693 7.969 1.00 97.38 305 GLY A N 1
ATOM 2076 C CA . GLY A 1 305 ? 15.027 17.737 7.250 1.00 97.38 305 GLY A CA 1
ATOM 2077 C C . GLY A 1 305 ? 16.325 17.481 8.011 1.00 97.38 305 GLY A C 1
ATOM 2078 O O . GLY A 1 305 ? 17.019 18.440 8.346 1.00 97.38 305 GLY A O 1
ATOM 2079 N N . THR A 1 306 ? 16.666 16.220 8.268 1.00 96.50 306 THR A N 1
ATOM 2080 C CA . THR A 1 306 ? 18.002 15.809 8.731 1.00 96.50 306 THR A CA 1
ATOM 2081 C C . THR A 1 306 ? 18.485 14.645 7.883 1.00 96.50 306 THR A C 1
ATOM 2083 O O . THR A 1 306 ? 17.677 13.811 7.478 1.00 96.50 306 THR A O 1
ATOM 2086 N N . ASP A 1 307 ? 19.791 14.598 7.619 1.00 93.62 307 ASP A N 1
ATOM 2087 C CA . ASP A 1 307 ? 20.421 13.457 6.946 1.00 93.62 307 ASP A CA 1
ATOM 2088 C C . ASP A 1 307 ? 19.775 13.167 5.575 1.00 93.62 307 ASP A C 1
ATOM 2090 O O . ASP A 1 307 ? 19.253 12.089 5.294 1.00 93.62 307 ASP A O 1
ATOM 2094 N N . LEU A 1 308 ? 19.760 14.207 4.729 1.00 95.31 308 LEU A N 1
ATOM 2095 C CA . LEU A 1 308 ? 19.272 14.155 3.351 1.00 95.31 308 LEU A CA 1
ATOM 2096 C C . LEU A 1 308 ? 20.462 13.981 2.406 1.00 95.31 308 LEU A C 1
ATOM 2098 O O . LEU A 1 308 ? 21.317 14.865 2.314 1.00 95.31 308 LEU A O 1
ATOM 2102 N N . PHE A 1 309 ? 20.505 12.856 1.700 1.00 90.94 309 PHE A N 1
ATOM 2103 C CA . PHE A 1 309 ? 21.631 12.467 0.858 1.00 90.94 309 PHE A CA 1
ATOM 2104 C C . PHE A 1 309 ? 21.196 12.255 -0.587 1.00 90.94 309 PHE A C 1
ATOM 2106 O O . PHE A 1 309 ? 20.174 11.630 -0.860 1.00 90.94 309 PHE A O 1
ATOM 2113 N N . ASP A 1 310 ? 22.009 12.705 -1.533 1.00 85.75 310 ASP A N 1
ATOM 2114 C CA . ASP A 1 310 ? 21.915 12.229 -2.914 1.00 85.75 310 ASP A CA 1
ATOM 2115 C C . ASP A 1 310 ? 22.458 10.793 -3.016 1.00 85.75 310 ASP A C 1
ATOM 2117 O O . ASP A 1 310 ? 22.846 10.196 -2.009 1.00 85.75 310 ASP A O 1
ATOM 2121 N N . ALA A 1 311 ? 22.473 10.218 -4.222 1.00 71.56 311 ALA A N 1
ATOM 2122 C CA . ALA A 1 311 ? 23.080 8.906 -4.453 1.00 71.56 311 ALA A CA 1
ATOM 2123 C C . ALA A 1 311 ? 24.458 8.773 -3.773 1.00 71.56 311 ALA A C 1
ATOM 2125 O O . ALA A 1 311 ? 25.285 9.683 -3.918 1.00 71.56 311 ALA A O 1
ATOM 2126 N N . PRO A 1 312 ? 24.757 7.628 -3.129 1.00 56.94 312 PRO A N 1
ATOM 2127 C CA . PRO A 1 312 ? 26.065 7.371 -2.520 1.00 56.94 312 PRO A CA 1
ATOM 2128 C C . PRO A 1 312 ? 27.234 7.459 -3.521 1.00 56.94 312 PRO A C 1
ATOM 2130 O O . PRO A 1 312 ? 28.374 7.666 -3.118 1.00 56.94 312 PRO A O 1
ATOM 2133 N N . ASP A 1 313 ? 26.951 7.398 -4.825 1.00 53.38 313 ASP A N 1
ATOM 2134 C CA . ASP A 1 313 ? 27.949 7.486 -5.895 1.00 53.38 313 ASP A CA 1
ATOM 2135 C C . ASP A 1 313 ? 28.350 8.940 -6.247 1.00 53.38 313 ASP A C 1
ATOM 2137 O O . ASP A 1 313 ? 29.274 9.153 -7.033 1.00 53.38 313 ASP A O 1
ATOM 2141 N N . ASN A 1 314 ? 27.695 9.955 -5.661 1.00 45.16 314 ASN A N 1
ATOM 2142 C CA . ASN A 1 314 ? 27.993 11.381 -5.864 1.00 45.16 314 ASN A CA 1
ATOM 2143 C C . ASN A 1 314 ? 28.829 11.982 -4.719 1.00 45.16 314 ASN A C 1
ATOM 2145 O O . ASN A 1 314 ? 28.579 13.102 -4.258 1.00 45.16 314 ASN A O 1
ATOM 2149 N N . GLU A 1 315 ? 29.876 11.281 -4.275 1.00 42.44 315 GLU A N 1
ATOM 2150 C CA . GLU A 1 315 ? 30.919 11.925 -3.478 1.00 42.44 315 GLU A CA 1
ATOM 2151 C C . GLU A 1 315 ? 31.459 13.171 -4.218 1.00 42.44 315 GLU A C 1
ATOM 2153 O O . GLU A 1 315 ? 32.050 13.085 -5.295 1.00 42.44 315 GLU A O 1
ATOM 2158 N N . ARG A 1 316 ? 31.307 14.336 -3.568 1.00 45.97 316 ARG A N 1
ATOM 2159 C CA . ARG A 1 316 ? 31.894 15.660 -3.877 1.00 45.97 316 ARG A CA 1
ATOM 2160 C C . ARG A 1 316 ? 31.238 16.512 -4.969 1.00 45.97 316 ARG A C 1
ATOM 2162 O O . ARG A 1 316 ? 31.878 16.809 -5.974 1.00 45.97 316 ARG A O 1
ATOM 2169 N N . ARG A 1 317 ? 30.094 17.136 -4.669 1.00 39.34 317 ARG A N 1
ATOM 2170 C CA . ARG A 1 317 ? 29.808 18.516 -5.133 1.00 39.34 317 ARG A CA 1
ATOM 2171 C C . ARG A 1 317 ? 29.089 19.345 -4.064 1.00 39.34 317 ARG A C 1
ATOM 2173 O O . ARG A 1 317 ? 27.943 19.735 -4.224 1.00 39.34 317 ARG A O 1
ATOM 2180 N N . LEU A 1 318 ? 29.813 19.661 -2.988 1.00 37.44 318 LEU A N 1
ATOM 2181 C CA . LEU A 1 318 ? 29.572 20.889 -2.225 1.00 37.44 318 LEU A CA 1
ATOM 2182 C C . LEU A 1 318 ? 29.953 22.071 -3.131 1.00 37.44 318 LEU A C 1
ATOM 2184 O O . LEU A 1 318 ? 31.139 22.325 -3.336 1.00 37.44 318 LEU A O 1
ATOM 2188 N N . TYR A 1 319 ? 28.966 22.770 -3.684 1.00 36.31 319 TYR A N 1
ATOM 2189 C CA . TYR A 1 319 ? 29.142 24.167 -4.075 1.00 36.31 319 TYR A CA 1
ATOM 2190 C C . TYR A 1 319 ? 28.447 25.013 -3.012 1.00 36.31 319 TYR A C 1
ATOM 2192 O O . TYR A 1 319 ? 27.269 24.793 -2.729 1.00 36.31 319 TYR A O 1
ATOM 2200 N N . GLY A 1 320 ? 29.244 25.864 -2.359 1.00 34.72 320 GLY A N 1
ATOM 2201 C CA . GLY A 1 320 ? 28.800 26.796 -1.323 1.00 34.72 320 GLY A CA 1
ATOM 2202 C C . GLY A 1 320 ? 28.144 28.053 -1.866 1.00 34.72 320 GLY A C 1
ATOM 2203 O O . GLY A 1 320 ? 27.887 28.120 -3.089 1.00 34.72 320 GLY A O 1
#

pLDDT: mean 93.73, std 10.26, range [34.72, 98.94]

Nearest PDB structures (foldseek):
  2odl-assembly1_A  TM=3.461E-01  e=6.809E+00  Haemophilus influenzae
  1k8f-assembly2_D  TM=2.669E-01  e=7.168E+00  Homo sapiens

Mean predicted aligned error: 4.63 Å

Radius of gyration: 19.68 Å; Cα contacts (8 Å, |Δi|>4): 1437; chains: 1; bounding box: 55×54×41 Å

Secondary structure (DSSP, 8-state):
-EEEEE-SS-EEEEEE--B-TTS------SEEEEEEEEEEEEEEE--B-SSS---SEEEEEEEEEEEEEEEEEE--BSSS---SEEE-S-EEESSSEEEEEEEE--SSSS---SEEE-SEEE-SEEEEEEEE--S-SBS-EEEEESSEEE-SEEEEEEE---SSB--EEEEESSEEE-SEEEEEEE--B-TTS------SEEESS-EEE-TTEEEEEEE--B-TT----SEEE-SSPEEEE-SEEEEEEEE--BSSS---SEEE-S-EE-SSSEEEEEEEE--BSSS---SEEE-S-EE-SEEEEEEEE--TT-------